Protein AF-A0A1P8NH63-F1 (afdb_monomer)

pLDDT: mean 74.32, std 26.69, range [26.16, 98.44]

Foldseek 3Di:
DDDPPDDLPPPDVLVQLLVQQLVCLQVALQPRDLCNSCVVSVHDSVVCCVVAVHRVSSLQVNLLVLLVVLLVQLQVQQPLVPDPAQLSSLLSSLLSLLLSNLVCCQNRVSSVCSNPPNHPPPPDPPVPPPDDDPPDDDDDDDDDDDDDDDDDDDDDDDDDDDDDDDDDDDDDDDDDDDDDDDDDPPPQVLVPPVQCSRNSLVSSLVSLVSSCVSVNAPPVLSRPLSVLSCCLSVVLSCCCSPNPVPPPDPVVSSVSSSVSSVVSSVVSD

Solvent-accessible surface area (backbone atoms only — not comparable to full-atom values): 16409 Å² total; per-residue (Å²): 140,78,85,81,76,74,82,80,68,90,83,50,67,61,64,50,44,46,54,48,42,50,58,40,17,50,74,42,29,71,72,60,42,63,60,55,29,23,56,74,72,71,49,58,60,75,64,50,49,80,75,25,87,45,63,64,52,48,49,52,53,48,19,51,55,45,30,52,54,40,38,54,42,14,57,68,47,44,66,21,89,77,51,92,48,62,33,63,18,26,51,32,35,38,48,10,35,47,48,18,47,38,52,42,30,68,76,34,46,26,42,43,42,34,49,74,69,43,59,69,57,93,78,75,77,70,76,80,79,71,69,83,79,88,72,81,87,79,87,82,90,79,91,84,87,82,84,86,88,90,86,87,88,86,87,88,80,86,86,84,88,84,88,86,86,84,85,84,85,86,82,89,89,84,87,84,88,88,84,84,80,73,79,73,80,76,74,56,74,88,70,37,73,70,62,57,67,41,52,52,54,36,52,51,46,51,31,50,49,44,17,38,76,53,62,51,22,48,74,72,48,50,63,67,40,60,56,59,52,48,52,54,43,54,51,52,31,43,31,41,62,77,38,90,46,43,88,54,59,66,71,59,55,48,52,52,52,50,49,57,47,51,51,50,54,61,73,51,82

Sequence (269 aa):
MSERSRPYHHGDLRPALLAEGLEIARTDPRTLSLREVTRRVGVSPAAAYRHFRDRSALMSALAEEIQVRMVARMRTRDRSARSADRETAALGRLRGVGLGYIDFAIEEPGWFELAFFGPADGEGRSSTERASSADGARPGAGTASESGPDGAPGRAAVPASSLRSGAVPASSPARNEDPASSPASGTDPASSPALRRVPPFAELVAALDECAATGALSLERRRGAEFSCWSAVHGCAELMVHGPLRGAPRPVVREVAERVVDDIIAGIR

Structure (mmCIF, N/CA/C/O backbone):
data_AF-A0A1P8NH63-F1
#
_entry.id   AF-A0A1P8NH63-F1
#
loop_
_atom_site.group_PDB
_atom_site.id
_atom_site.type_symbol
_atom_site.label_atom_id
_atom_site.label_alt_id
_atom_site.label_comp_id
_atom_site.label_asym_id
_atom_site.label_entity_id
_atom_site.label_seq_id
_atom_site.pdbx_PDB_ins_code
_atom_site.Cartn_x
_atom_site.Cartn_y
_atom_site.Cartn_z
_atom_site.occupancy
_atom_site.B_iso_or_equiv
_atom_site.auth_seq_id
_atom_site.auth_comp_id
_atom_site.auth_asym_id
_atom_site.auth_atom_id
_atom_site.pdbx_PDB_model_num
ATOM 1 N N . MET A 1 1 ? -4.348 -0.383 -41.879 1.00 35.72 1 MET A N 1
ATOM 2 C CA . MET A 1 1 ? -3.585 -0.628 -40.638 1.00 35.72 1 MET A CA 1
ATOM 3 C C . MET A 1 1 ? -2.523 0.454 -40.538 1.00 35.72 1 MET A C 1
ATOM 5 O O . MET A 1 1 ? -1.575 0.408 -41.302 1.00 35.72 1 MET A O 1
ATOM 9 N N . SER A 1 2 ? -2.723 1.458 -39.681 1.00 33.81 2 SER A N 1
ATOM 10 C CA . SER A 1 2 ? -1.683 2.437 -39.339 1.00 33.81 2 SER A CA 1
ATOM 11 C C . SER A 1 2 ? -1.426 2.331 -37.847 1.00 33.81 2 SER A C 1
ATOM 13 O O . SER A 1 2 ? -2.319 2.594 -37.038 1.00 33.81 2 SER A O 1
ATOM 15 N N . GLU A 1 3 ? -0.218 1.898 -37.505 1.00 41.00 3 GLU A N 1
ATOM 16 C CA . GLU A 1 3 ? 0.310 1.901 -36.149 1.00 41.00 3 GLU A CA 1
ATOM 17 C C . GLU A 1 3 ? 0.373 3.345 -35.647 1.00 41.00 3 GLU A C 1
ATOM 19 O O . GLU A 1 3 ? 1.099 4.189 -36.173 1.00 41.00 3 GLU A O 1
ATOM 24 N N . ARG A 1 4 ? -0.429 3.648 -34.625 1.00 38.72 4 ARG A N 1
ATOM 25 C CA . ARG A 1 4 ? -0.338 4.907 -33.888 1.00 38.72 4 ARG A CA 1
ATOM 26 C C . ARG A 1 4 ? 0.830 4.803 -32.914 1.00 38.72 4 ARG A C 1
ATOM 28 O O . ARG A 1 4 ? 0.634 4.469 -31.748 1.00 38.72 4 ARG A O 1
ATOM 35 N N . SER A 1 5 ? 2.035 5.074 -33.409 1.00 42.28 5 SER A N 1
ATOM 36 C CA . SER A 1 5 ? 3.204 5.316 -32.563 1.00 42.28 5 SER A CA 1
ATOM 37 C C . SER A 1 5 ? 2.907 6.530 -31.673 1.00 42.28 5 SER A C 1
ATOM 39 O O . SER A 1 5 ? 2.687 7.636 -32.173 1.00 42.28 5 SER A O 1
ATOM 41 N N . ARG A 1 6 ? 2.770 6.311 -30.357 1.00 49.22 6 ARG A N 1
ATOM 42 C CA . ARG A 1 6 ? 2.525 7.392 -29.385 1.00 49.22 6 ARG A CA 1
ATOM 43 C C . ARG A 1 6 ? 3.781 8.268 -29.294 1.00 49.22 6 ARG A C 1
ATOM 45 O O . ARG A 1 6 ? 4.886 7.738 -29.397 1.00 49.22 6 ARG A O 1
ATOM 52 N N . PRO A 1 7 ? 3.639 9.593 -29.121 1.00 51.34 7 PRO A N 1
ATOM 53 C CA . PRO A 1 7 ? 4.736 10.520 -29.343 1.00 51.34 7 PRO A CA 1
ATOM 54 C C . PRO A 1 7 ? 5.820 10.326 -28.288 1.00 51.34 7 PRO A C 1
ATOM 56 O O . PRO A 1 7 ? 5.576 10.453 -27.090 1.00 51.34 7 PRO A O 1
ATOM 59 N N . TYR A 1 8 ? 7.026 10.059 -28.771 1.00 52.25 8 TYR A N 1
ATOM 60 C CA . TYR A 1 8 ? 8.264 10.084 -28.014 1.00 52.25 8 TYR A CA 1
ATOM 61 C C . TYR A 1 8 ? 8.440 11.484 -27.396 1.00 52.25 8 TYR A C 1
ATOM 63 O O . TYR A 1 8 ? 8.710 12.457 -28.104 1.00 52.25 8 TYR A O 1
ATOM 71 N N . HIS A 1 9 ? 8.247 11.632 -26.083 1.00 54.19 9 HIS A N 1
ATOM 72 C CA . HIS A 1 9 ? 8.593 12.870 -25.382 1.00 54.19 9 HIS A CA 1
ATOM 73 C C . HIS A 1 9 ? 10.111 12.927 -25.214 1.00 54.19 9 HIS A C 1
ATOM 75 O O . HIS A 1 9 ? 10.670 12.528 -24.198 1.00 54.19 9 HIS A O 1
ATOM 81 N N . HIS A 1 10 ? 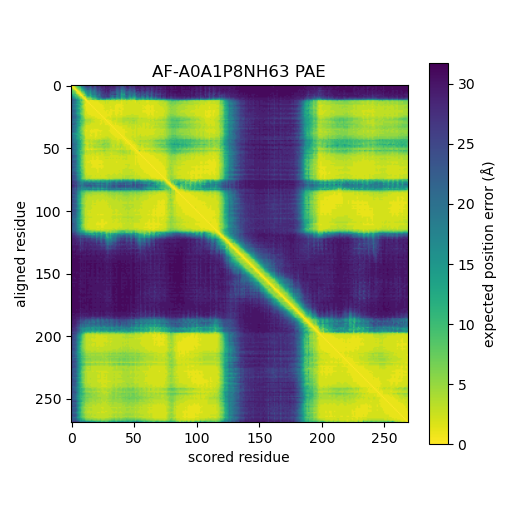10.778 13.444 -26.246 1.00 52.31 10 HIS A N 1
ATOM 82 C CA . HIS A 1 10 ? 12.234 13.575 -26.358 1.00 52.31 10 HIS A CA 1
ATOM 83 C C . HIS A 1 10 ? 12.897 14.474 -25.287 1.00 52.31 10 HIS A C 1
ATOM 85 O O . HIS A 1 10 ? 14.096 14.726 -25.377 1.00 52.31 10 HIS A O 1
ATOM 91 N N . GLY A 1 11 ? 12.146 14.969 -24.296 1.00 60.38 11 GLY A N 1
ATOM 92 C CA . GLY A 1 11 ? 12.602 15.962 -23.322 1.00 60.38 11 GLY A CA 1
ATOM 93 C C . GLY A 1 11 ? 12.947 15.430 -21.931 1.00 60.38 11 GLY A C 1
ATOM 94 O O . GLY A 1 11 ? 13.737 16.075 -21.250 1.00 60.38 11 GLY A O 1
ATOM 95 N N . ASP A 1 12 ? 12.416 14.277 -21.501 1.00 83.00 12 ASP A N 1
ATOM 96 C CA . ASP A 1 12 ? 12.705 13.769 -20.154 1.00 83.00 12 ASP A CA 1
ATOM 97 C C . ASP A 1 12 ? 12.864 12.242 -20.130 1.00 83.00 12 ASP A C 1
ATOM 99 O O . ASP A 1 12 ? 11.914 11.465 -20.004 1.00 83.00 12 ASP A O 1
ATOM 103 N N . LEU A 1 13 ? 14.114 11.801 -20.296 1.00 89.38 13 LEU A N 1
ATOM 104 C CA . LEU A 1 13 ? 14.473 10.385 -20.339 1.00 89.38 13 LEU A CA 1
ATOM 105 C C . LEU A 1 13 ? 14.226 9.692 -18.990 1.00 89.38 13 LEU A C 1
ATOM 107 O O . LEU A 1 13 ? 13.877 8.514 -18.965 1.00 89.38 13 LEU A O 1
ATOM 111 N N . ARG A 1 14 ? 14.366 10.394 -17.858 1.00 92.25 14 ARG A N 1
ATOM 112 C CA . ARG A 1 14 ? 14.196 9.779 -16.533 1.00 92.25 14 ARG A CA 1
ATOM 113 C C . ARG A 1 14 ? 12.751 9.298 -16.294 1.00 92.25 14 ARG A C 1
ATOM 115 O O . ARG A 1 14 ? 12.603 8.125 -15.954 1.00 92.25 14 ARG A O 1
ATOM 122 N N . PRO A 1 15 ? 11.694 10.108 -16.502 1.00 92.69 15 PRO A N 1
ATOM 123 C CA . PRO A 1 15 ? 10.308 9.644 -16.462 1.00 92.69 15 PRO A CA 1
ATOM 124 C C . PRO A 1 15 ? 10.006 8.517 -17.445 1.00 92.69 15 PRO A C 1
ATOM 126 O O . PRO A 1 15 ? 9.289 7.594 -17.076 1.00 92.69 15 PRO A O 1
ATOM 129 N N . ALA A 1 16 ? 10.566 8.545 -18.659 1.00 93.31 16 ALA A N 1
ATOM 130 C CA . ALA A 1 16 ? 10.364 7.467 -19.630 1.00 93.31 16 ALA A CA 1
ATOM 131 C C . ALA A 1 16 ? 10.945 6.130 -19.133 1.00 93.31 16 ALA A C 1
ATOM 133 O O . ALA A 1 16 ? 10.280 5.099 -19.199 1.00 93.31 16 ALA A O 1
ATOM 134 N N . LEU A 1 17 ? 12.158 6.157 -18.566 1.00 93.69 17 LEU A N 1
ATOM 135 C CA . LEU A 1 17 ? 12.779 4.982 -17.947 1.00 93.69 17 LEU A CA 1
ATOM 136 C C . LEU A 1 17 ? 11.964 4.472 -16.747 1.00 93.69 17 LEU A C 1
ATOM 138 O O . LEU A 1 17 ? 11.805 3.263 -16.592 1.00 93.69 17 LEU A O 1
ATOM 142 N N . LEU A 1 18 ? 11.436 5.370 -15.908 1.00 95.31 18 LEU A N 1
ATOM 143 C CA . LEU A 1 18 ? 10.581 4.977 -14.785 1.00 95.31 18 LEU A CA 1
ATOM 144 C C . LEU A 1 18 ? 9.265 4.363 -15.268 1.00 95.31 18 LEU A C 1
ATOM 146 O O . LEU A 1 18 ? 8.888 3.310 -14.771 1.00 95.31 18 LEU A O 1
ATOM 150 N N . ALA A 1 19 ? 8.596 4.970 -16.250 1.00 95.06 19 ALA A N 1
ATOM 151 C CA . ALA A 1 19 ? 7.341 4.464 -16.801 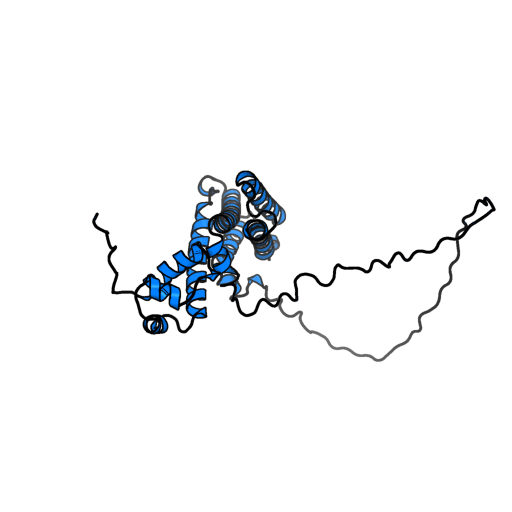1.00 95.06 19 ALA A CA 1
ATOM 152 C C . ALA A 1 19 ? 7.495 3.034 -17.341 1.00 95.06 19 ALA A C 1
ATOM 154 O O . ALA A 1 19 ? 6.753 2.144 -16.932 1.00 95.06 19 ALA A O 1
ATOM 155 N N . GLU A 1 20 ? 8.509 2.781 -18.171 1.00 95.69 20 GLU A N 1
ATOM 156 C CA . GLU A 1 20 ? 8.772 1.429 -18.680 1.00 95.69 20 GLU A CA 1
ATOM 157 C C . GLU A 1 20 ? 9.183 0.458 -17.567 1.00 95.69 20 GLU A C 1
ATOM 159 O O . GLU A 1 20 ? 8.741 -0.693 -17.543 1.00 95.69 20 GLU A O 1
ATOM 164 N N . GLY A 1 21 ? 9.997 0.915 -16.611 1.00 95.31 21 GLY A N 1
ATOM 165 C CA . GLY A 1 21 ? 10.382 0.114 -15.451 1.00 95.31 21 GLY A CA 1
ATOM 166 C C . GLY A 1 21 ? 9.184 -0.328 -14.609 1.00 95.31 21 GLY A C 1
ATOM 167 O O . GLY A 1 21 ? 9.137 -1.477 -14.173 1.00 95.31 21 GLY A O 1
ATOM 168 N N . LEU A 1 22 ? 8.191 0.545 -14.433 1.00 96.50 22 LEU A N 1
ATOM 169 C CA . LEU A 1 22 ? 6.953 0.236 -13.719 1.00 96.50 22 LEU A CA 1
ATOM 170 C C . LEU A 1 22 ? 6.119 -0.813 -14.456 1.00 96.50 22 LEU A C 1
ATOM 172 O O . LEU A 1 22 ? 5.628 -1.739 -13.815 1.00 96.50 22 LEU A O 1
ATOM 176 N N . GLU A 1 23 ? 5.986 -0.714 -15.779 1.00 96.06 23 GLU A N 1
ATOM 177 C CA . GLU A 1 23 ? 5.243 -1.700 -16.577 1.00 96.06 23 GLU A CA 1
ATOM 178 C C . GLU A 1 23 ? 5.903 -3.087 -16.535 1.00 96.06 23 GLU A C 1
ATOM 180 O O . GLU A 1 23 ? 5.227 -4.109 -16.379 1.00 96.06 23 GLU A O 1
ATOM 185 N N . ILE A 1 24 ? 7.239 -3.137 -16.601 1.00 94.44 24 ILE A N 1
ATOM 186 C CA . ILE A 1 24 ? 7.996 -4.385 -16.428 1.00 94.44 24 ILE A CA 1
ATOM 187 C C . ILE A 1 24 ? 7.767 -4.955 -15.023 1.00 94.44 24 ILE A C 1
ATOM 189 O O . ILE A 1 24 ? 7.393 -6.121 -14.889 1.00 94.44 24 ILE A O 1
ATOM 193 N N . ALA A 1 25 ? 7.939 -4.128 -13.985 1.00 94.25 25 ALA A N 1
ATOM 194 C CA . ALA A 1 25 ? 7.786 -4.537 -12.590 1.00 94.25 25 ALA A CA 1
ATOM 195 C C . ALA A 1 25 ? 6.380 -5.049 -12.266 1.00 94.25 25 ALA A C 1
ATOM 197 O O . ALA A 1 25 ? 6.226 -5.941 -11.437 1.00 94.25 25 ALA A O 1
ATOM 198 N N . ARG A 1 26 ? 5.353 -4.502 -12.923 1.00 94.31 26 ARG A N 1
ATOM 199 C CA . ARG A 1 26 ? 3.961 -4.923 -12.732 1.00 94.31 26 ARG A CA 1
ATOM 200 C C . ARG A 1 26 ? 3.725 -6.360 -13.183 1.00 94.31 26 ARG A C 1
ATOM 202 O O . ARG A 1 26 ? 2.933 -7.072 -12.576 1.00 94.31 26 ARG A O 1
ATOM 209 N N . THR A 1 27 ? 4.408 -6.763 -14.255 1.00 91.31 27 THR A N 1
ATOM 210 C CA . THR A 1 27 ? 4.273 -8.096 -14.852 1.00 91.31 27 THR A CA 1
ATOM 211 C C . THR A 1 27 ? 5.167 -9.107 -14.143 1.00 91.31 27 THR A C 1
ATOM 213 O O . THR A 1 27 ? 4.691 -10.145 -13.691 1.00 91.31 27 THR A O 1
ATOM 216 N N . ASP A 1 28 ? 6.467 -8.813 -14.065 1.00 88.75 28 ASP A N 1
ATOM 217 C CA . ASP A 1 28 ? 7.445 -9.654 -13.384 1.00 88.75 28 ASP A CA 1
ATOM 218 C C . ASP A 1 28 ? 8.682 -8.825 -12.984 1.00 88.75 28 ASP A C 1
ATOM 220 O O . ASP A 1 28 ? 9.552 -8.563 -13.830 1.00 88.75 28 ASP A O 1
ATOM 224 N N . PRO A 1 29 ? 8.820 -8.441 -11.701 1.00 88.81 29 PRO A N 1
ATOM 225 C CA . PRO A 1 29 ? 9.941 -7.630 -11.229 1.00 88.81 29 PRO A CA 1
ATOM 226 C C . PRO A 1 29 ? 11.297 -8.332 -11.379 1.00 88.81 29 PRO A C 1
ATOM 228 O O . PRO A 1 29 ? 12.328 -7.663 -11.440 1.00 88.81 29 PRO A O 1
ATOM 231 N N . ARG A 1 30 ? 11.332 -9.663 -11.529 1.00 87.50 30 ARG A N 1
ATOM 232 C CA . ARG A 1 30 ? 12.576 -10.430 -11.733 1.00 87.50 30 ARG A CA 1
ATOM 233 C C . ARG A 1 30 ? 13.186 -10.188 -13.113 1.00 87.50 30 ARG A C 1
ATOM 235 O O . ARG A 1 30 ? 14.391 -10.333 -13.292 1.00 87.50 30 ARG A O 1
ATOM 242 N N . THR A 1 31 ? 12.368 -9.792 -14.089 1.00 89.06 31 THR A N 1
ATOM 243 C CA . THR A 1 31 ? 12.832 -9.451 -15.446 1.00 89.06 31 THR A CA 1
ATOM 244 C C . THR A 1 31 ? 13.389 -8.028 -15.542 1.00 89.06 31 THR A C 1
ATOM 246 O O . THR A 1 31 ? 13.981 -7.643 -16.555 1.00 89.06 31 THR A O 1
ATOM 249 N N . LEU A 1 32 ? 13.236 -7.236 -14.478 1.00 90.69 32 LEU A N 1
ATOM 250 C CA . LEU A 1 32 ? 13.612 -5.836 -14.460 1.00 90.69 32 LEU A CA 1
ATOM 251 C C . LEU A 1 32 ? 15.138 -5.663 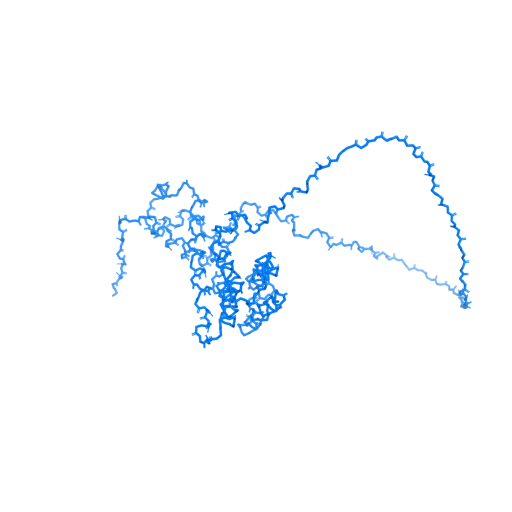-14.436 1.00 90.69 32 LEU A C 1
ATOM 253 O O . LEU A 1 32 ? 15.847 -5.999 -13.479 1.00 90.69 32 LEU A O 1
ATOM 257 N N . SER A 1 33 ? 15.651 -5.065 -15.507 1.00 88.88 33 SER A N 1
ATOM 258 C CA . SER A 1 33 ? 17.056 -4.694 -15.645 1.00 88.88 33 SER A CA 1
ATOM 259 C C . SER A 1 33 ? 17.192 -3.358 -16.363 1.00 88.88 33 SER A C 1
ATOM 261 O O . SER A 1 33 ? 16.338 -2.977 -17.161 1.00 88.88 33 SER A O 1
ATOM 263 N N . LEU A 1 34 ? 18.309 -2.662 -16.129 1.00 88.81 34 LEU A N 1
ATOM 264 C CA . LEU A 1 34 ? 18.601 -1.406 -16.821 1.00 88.81 34 LEU A CA 1
ATOM 265 C C . LEU A 1 34 ? 18.575 -1.595 -18.346 1.00 88.81 34 LEU A C 1
ATOM 267 O O . LEU A 1 34 ? 18.010 -0.777 -19.062 1.00 88.81 34 LEU A O 1
ATOM 271 N N . ARG A 1 35 ? 19.127 -2.717 -18.829 1.00 89.31 35 ARG A N 1
ATOM 272 C CA . ARG A 1 35 ? 19.145 -3.071 -20.254 1.00 89.31 35 ARG A CA 1
ATOM 273 C C . ARG A 1 35 ? 17.736 -3.250 -20.812 1.00 89.31 35 ARG A C 1
ATOM 275 O O . ARG A 1 35 ? 17.445 -2.684 -21.861 1.00 89.31 35 ARG A O 1
ATOM 282 N N . GLU A 1 36 ? 16.878 -3.993 -20.112 1.00 91.75 36 GLU A N 1
ATOM 283 C CA . GLU A 1 36 ? 15.476 -4.200 -20.499 1.00 91.75 36 GLU A CA 1
ATOM 284 C C . GLU A 1 36 ? 14.736 -2.866 -20.626 1.00 91.75 36 GLU A C 1
ATOM 286 O O . GLU A 1 36 ? 14.151 -2.583 -21.670 1.00 91.75 36 GLU A O 1
ATOM 291 N N . VAL A 1 37 ? 14.844 -2.013 -19.604 1.00 93.44 37 VAL A N 1
ATOM 292 C CA . VAL A 1 37 ? 14.198 -0.696 -19.575 1.00 93.44 37 VAL A CA 1
ATOM 293 C C . VAL A 1 37 ? 14.695 0.177 -20.730 1.00 93.44 37 VAL A C 1
ATOM 295 O O . VAL A 1 37 ? 13.891 0.698 -21.499 1.00 93.44 37 VAL A O 1
ATOM 298 N N . THR A 1 38 ? 16.015 0.288 -20.929 1.00 92.44 38 THR A N 1
ATOM 299 C CA . THR A 1 38 ? 16.562 1.081 -22.044 1.00 92.44 38 THR A CA 1
ATOM 300 C C . THR A 1 38 ? 16.160 0.548 -23.415 1.00 92.44 38 THR A C 1
ATOM 302 O O . THR A 1 38 ? 15.909 1.341 -24.321 1.00 92.44 38 THR A O 1
ATOM 305 N N . ARG A 1 39 ? 16.035 -0.780 -23.566 1.00 93.38 39 ARG A N 1
ATOM 306 C CA . ARG A 1 39 ? 15.598 -1.412 -24.814 1.00 93.38 39 ARG A CA 1
ATOM 307 C C . ARG A 1 39 ? 14.149 -1.057 -25.140 1.00 93.38 39 ARG A C 1
ATOM 309 O O . ARG A 1 39 ? 13.870 -0.766 -26.297 1.00 93.38 39 ARG A O 1
ATOM 316 N N . ARG A 1 40 ? 13.252 -1.052 -24.146 1.00 93.56 40 ARG A N 1
ATOM 317 C CA . ARG A 1 40 ? 11.844 -0.656 -24.336 1.00 93.56 40 ARG A CA 1
ATOM 318 C C . ARG A 1 40 ? 11.684 0.830 -24.641 1.00 93.56 4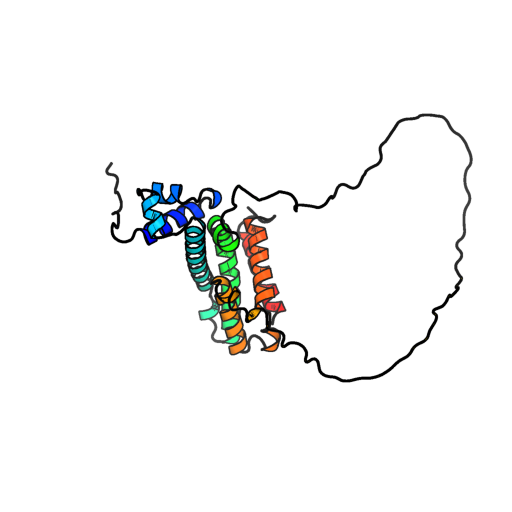0 ARG A C 1
ATOM 320 O O . ARG A 1 40 ? 10.897 1.183 -25.508 1.00 93.56 40 ARG A O 1
ATOM 327 N N . VAL A 1 41 ? 12.483 1.679 -23.992 1.00 93.50 41 VAL A N 1
ATOM 328 C CA . VAL A 1 41 ? 12.510 3.122 -24.284 1.00 93.50 41 VAL A CA 1
ATOM 329 C C . VAL A 1 41 ? 13.154 3.422 -25.649 1.00 93.50 41 VAL A C 1
ATOM 331 O O . VAL A 1 41 ? 12.852 4.447 -26.248 1.00 93.50 41 VAL A O 1
ATOM 334 N N . GLY A 1 42 ? 14.019 2.545 -26.171 1.00 92.44 42 GLY A N 1
ATOM 335 C CA . GLY A 1 42 ? 14.704 2.737 -27.456 1.00 92.44 42 GLY A CA 1
ATOM 336 C C . GLY A 1 42 ? 15.996 3.556 -27.361 1.00 92.44 42 GLY A C 1
ATOM 337 O O . GLY A 1 42 ? 16.408 4.182 -28.336 1.00 92.44 42 GLY A O 1
ATOM 338 N N . VAL A 1 43 ? 16.650 3.560 -26.195 1.00 91.44 43 VAL A N 1
ATOM 339 C CA . VAL A 1 43 ? 17.917 4.273 -25.959 1.00 91.44 43 VAL A CA 1
ATOM 340 C C . VAL A 1 43 ? 19.059 3.314 -25.639 1.00 91.44 43 VAL A C 1
ATOM 342 O O . VAL A 1 43 ? 18.852 2.157 -25.274 1.00 91.44 43 VAL A O 1
ATOM 345 N N . SER A 1 44 ? 20.300 3.795 -25.742 1.00 88.62 44 SER A N 1
ATOM 346 C CA . SER A 1 44 ? 21.458 3.012 -25.311 1.00 88.62 44 SER A CA 1
ATOM 347 C C . SER A 1 44 ? 21.512 2.895 -23.777 1.00 88.62 44 SER A C 1
ATOM 349 O O . SER A 1 44 ? 21.141 3.841 -23.075 1.00 88.62 44 SER A O 1
ATOM 351 N N . PRO A 1 45 ? 22.056 1.795 -23.219 1.00 85.62 45 PRO A N 1
ATOM 352 C CA . PRO A 1 45 ? 22.291 1.677 -21.777 1.00 85.62 45 PRO A CA 1
ATOM 353 C C . PRO A 1 45 ? 23.115 2.837 -21.196 1.00 85.62 45 PRO A C 1
ATOM 355 O O . PRO A 1 45 ? 22.862 3.284 -20.080 1.00 85.62 45 PRO A O 1
ATOM 358 N N . ALA A 1 46 ? 24.056 3.380 -21.979 1.00 86.56 46 ALA A N 1
ATOM 359 C CA . ALA A 1 46 ? 24.874 4.534 -21.604 1.00 86.56 46 ALA A CA 1
ATOM 360 C C . ALA A 1 46 ? 24.043 5.797 -21.308 1.00 86.56 46 ALA A C 1
ATOM 362 O O . ALA A 1 46 ? 24.429 6.599 -20.458 1.00 86.56 46 ALA A O 1
ATOM 363 N N . ALA A 1 47 ? 22.895 5.973 -21.970 1.00 86.50 47 ALA A N 1
ATOM 364 C CA . ALA A 1 47 ? 22.014 7.116 -21.741 1.00 86.50 47 ALA A CA 1
ATOM 365 C C . ALA A 1 47 ? 21.357 7.072 -20.351 1.00 86.50 47 ALA A C 1
ATOM 367 O O . ALA A 1 47 ? 21.203 8.112 -19.712 1.00 86.50 47 ALA A O 1
ATOM 368 N N . ALA A 1 48 ? 21.029 5.878 -19.845 1.00 84.88 48 ALA A N 1
ATOM 369 C CA . ALA A 1 48 ? 20.392 5.729 -18.538 1.00 84.88 48 ALA A CA 1
ATOM 370 C C . ALA A 1 48 ? 21.342 6.024 -17.367 1.00 84.88 48 ALA A C 1
ATOM 372 O O . ALA A 1 48 ? 20.893 6.554 -16.351 1.00 84.88 48 ALA A O 1
ATOM 373 N N . TYR A 1 49 ? 22.650 5.781 -17.526 1.00 84.69 49 TYR A N 1
ATOM 374 C CA . TYR A 1 49 ? 23.653 6.063 -16.489 1.00 84.69 49 TYR A CA 1
ATOM 375 C C . TYR A 1 49 ? 23.768 7.548 -16.111 1.00 84.69 49 TYR A C 1
ATOM 377 O O . TYR A 1 49 ? 24.241 7.879 -15.026 1.00 84.69 49 TYR A O 1
ATOM 385 N N . ARG A 1 50 ? 23.293 8.457 -16.973 1.00 86.31 50 ARG A N 1
ATOM 386 C CA . ARG A 1 50 ? 23.200 9.895 -16.663 1.00 86.31 50 ARG A CA 1
ATOM 387 C C . ARG A 1 50 ? 22.099 10.221 -15.650 1.00 86.31 50 ARG A C 1
ATOM 389 O O . ARG A 1 50 ? 22.148 11.274 -15.027 1.00 86.31 50 ARG A O 1
ATOM 396 N N . HIS A 1 51 ? 21.118 9.333 -15.495 1.00 88.44 51 HIS A N 1
ATOM 397 C CA . HIS A 1 51 ? 19.963 9.513 -14.612 1.00 88.44 51 HIS A CA 1
ATOM 398 C C . HIS A 1 51 ? 19.980 8.562 -13.414 1.00 88.44 51 HIS A C 1
ATOM 400 O O . HIS A 1 51 ? 19.500 8.920 -12.341 1.00 88.44 51 HIS A O 1
ATOM 406 N N . PHE A 1 52 ? 20.549 7.368 -13.585 1.00 89.25 52 PHE A N 1
ATOM 407 C CA . PHE A 1 52 ? 20.664 6.355 -12.545 1.00 89.25 52 PHE A CA 1
ATOM 408 C C . PHE A 1 52 ? 22.102 5.858 -12.488 1.00 89.25 52 PHE A C 1
ATOM 410 O O . PHE A 1 52 ? 22.595 5.276 -13.449 1.00 89.25 52 PHE A O 1
ATOM 417 N N . ARG A 1 53 ? 22.771 6.077 -11.352 1.00 87.25 53 ARG A N 1
ATOM 418 C CA . ARG A 1 53 ? 24.172 5.674 -11.153 1.00 87.25 53 ARG A CA 1
ATOM 419 C C . ARG A 1 53 ? 24.385 4.181 -11.412 1.00 87.25 53 ARG A C 1
ATOM 421 O O . ARG A 1 53 ? 25.407 3.788 -11.965 1.00 87.25 53 ARG A O 1
ATOM 428 N N . ASP A 1 54 ? 23.421 3.369 -11.004 1.00 84.75 54 ASP A N 1
ATOM 429 C CA . ASP A 1 54 ? 23.446 1.920 -11.116 1.00 84.75 54 ASP A CA 1
ATOM 430 C C . ASP A 1 54 ? 22.014 1.354 -11.130 1.00 84.75 54 ASP A C 1
ATOM 432 O O . ASP A 1 54 ? 21.018 2.085 -11.093 1.00 84.75 54 ASP A O 1
ATOM 436 N N . ARG A 1 55 ? 21.911 0.021 -11.198 1.00 84.88 55 ARG A N 1
ATOM 437 C CA . ARG A 1 55 ? 20.632 -0.695 -11.133 1.00 84.88 55 ARG A CA 1
ATOM 438 C C . ARG A 1 55 ? 19.896 -0.417 -9.819 1.00 84.88 55 ARG A C 1
ATOM 440 O O . ARG A 1 55 ? 18.686 -0.239 -9.860 1.00 84.88 55 ARG A O 1
ATOM 447 N N . SER A 1 56 ? 20.596 -0.350 -8.687 1.00 86.31 56 SER A N 1
ATOM 448 C CA . SER A 1 56 ? 19.989 -0.118 -7.369 1.00 86.31 56 SER A CA 1
ATOM 449 C C . SER A 1 56 ? 19.324 1.260 -7.275 1.00 86.31 56 SER A C 1
ATOM 451 O O . SER A 1 56 ? 18.217 1.380 -6.748 1.00 86.31 56 SER A O 1
ATOM 453 N N . ALA A 1 57 ? 19.930 2.285 -7.881 1.00 89.69 57 ALA A N 1
ATOM 454 C CA . ALA A 1 57 ? 19.356 3.624 -7.977 1.00 89.69 57 ALA A CA 1
ATOM 455 C C . ALA A 1 57 ? 18.044 3.639 -8.782 1.00 89.69 57 ALA A C 1
ATOM 457 O O . ALA A 1 57 ? 17.099 4.327 -8.399 1.00 89.69 57 ALA A O 1
ATOM 458 N N . LEU A 1 58 ? 17.961 2.864 -9.872 1.00 90.69 58 LEU A N 1
ATOM 459 C CA . LEU A 1 58 ? 16.715 2.697 -10.627 1.00 90.69 58 LEU A CA 1
ATOM 460 C C . LEU A 1 58 ? 15.655 1.954 -9.801 1.00 90.69 58 LEU A C 1
ATOM 462 O O . LEU A 1 58 ? 14.514 2.400 -9.744 1.00 90.69 58 LEU A O 1
ATOM 466 N N . MET A 1 59 ? 16.028 0.854 -9.141 1.00 90.31 59 MET A N 1
ATOM 467 C CA . MET A 1 59 ? 15.100 0.060 -8.323 1.00 90.31 59 MET A CA 1
ATOM 468 C C . MET A 1 59 ? 14.534 0.868 -7.162 1.00 90.31 59 MET A C 1
ATOM 470 O O . MET A 1 59 ? 13.328 0.867 -6.958 1.00 90.31 59 MET A O 1
ATOM 474 N N . SER A 1 60 ? 15.387 1.610 -6.453 1.00 90.31 60 SER A N 1
ATOM 475 C CA . SER A 1 60 ? 14.970 2.497 -5.364 1.00 90.31 60 SER A CA 1
ATOM 476 C C . SER A 1 60 ? 13.977 3.552 -5.851 1.00 90.31 60 SER A C 1
ATOM 478 O O . SER A 1 60 ? 12.948 3.763 -5.217 1.00 90.31 60 SER A O 1
ATOM 480 N N . ALA A 1 61 ? 14.237 4.168 -7.011 1.00 93.25 61 ALA A N 1
ATOM 481 C CA . ALA A 1 61 ? 13.333 5.161 -7.589 1.00 93.25 61 ALA A CA 1
ATOM 482 C C . ALA A 1 61 ? 11.984 4.555 -8.019 1.00 93.25 61 ALA A C 1
ATOM 484 O O . ALA A 1 61 ? 10.943 5.183 -7.846 1.00 93.25 61 ALA A O 1
ATOM 485 N N . LEU A 1 62 ? 11.987 3.332 -8.558 1.00 95.31 62 LEU A N 1
ATOM 486 C CA . LEU A 1 62 ? 10.759 2.605 -8.884 1.00 95.31 62 LEU A CA 1
ATOM 487 C C . LEU A 1 62 ? 9.985 2.219 -7.622 1.00 95.31 62 LEU A C 1
ATOM 489 O O . LEU A 1 62 ? 8.776 2.418 -7.575 1.00 95.31 62 LEU A O 1
ATOM 493 N N . ALA A 1 63 ? 10.666 1.708 -6.596 1.00 93.94 63 ALA A N 1
ATOM 494 C CA . ALA A 1 63 ? 10.059 1.344 -5.323 1.00 93.94 63 ALA A CA 1
ATOM 495 C C . ALA A 1 63 ? 9.418 2.558 -4.639 1.00 93.94 63 ALA A C 1
ATOM 497 O O . ALA A 1 63 ? 8.308 2.447 -4.125 1.00 93.94 63 ALA A O 1
ATOM 498 N N . GLU A 1 64 ? 10.077 3.718 -4.642 1.00 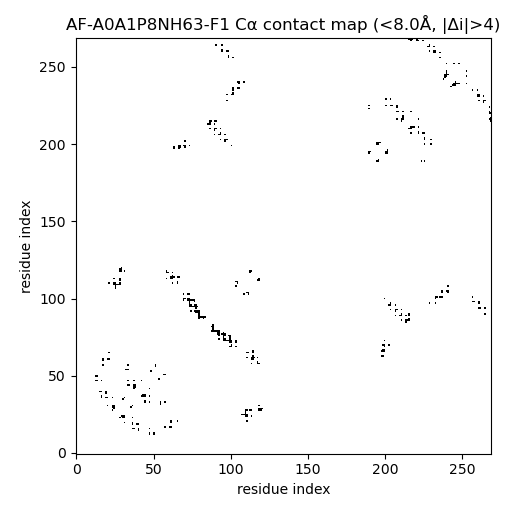93.31 64 GLU A N 1
ATOM 499 C CA . GLU A 1 64 ? 9.523 4.972 -4.115 1.00 93.31 64 GLU A CA 1
ATOM 500 C C . GLU A 1 64 ? 8.253 5.383 -4.873 1.00 93.31 64 GLU A C 1
ATOM 502 O O . GLU A 1 64 ? 7.206 5.619 -4.273 1.00 93.31 64 GLU A O 1
ATOM 507 N N . GLU A 1 65 ? 8.311 5.382 -6.202 1.00 95.44 65 GLU A N 1
ATOM 508 C CA . GLU A 1 65 ? 7.183 5.730 -7.065 1.00 95.44 65 GLU A CA 1
ATOM 509 C C . GLU A 1 65 ? 5.996 4.754 -6.892 1.00 95.44 65 GLU A C 1
ATOM 511 O O . GLU A 1 65 ? 4.830 5.155 -6.865 1.00 95.44 65 GLU A O 1
ATOM 516 N N . ILE A 1 66 ? 6.274 3.461 -6.708 1.00 97.12 66 ILE A N 1
ATOM 517 C CA . ILE A 1 66 ? 5.268 2.443 -6.386 1.00 97.12 66 ILE A CA 1
ATOM 518 C C . ILE A 1 66 ? 4.630 2.715 -5.020 1.00 97.12 66 ILE A C 1
ATOM 520 O O . ILE A 1 66 ? 3.406 2.694 -4.894 1.00 97.12 66 ILE A O 1
ATOM 524 N N . GLN A 1 67 ? 5.441 3.006 -4.006 1.00 95.50 67 GLN A N 1
ATOM 525 C CA . GLN A 1 67 ? 4.976 3.318 -2.657 1.00 95.50 67 GLN A CA 1
ATOM 526 C C . GLN A 1 67 ? 4.085 4.569 -2.625 1.00 95.50 67 GLN A C 1
ATOM 528 O O . GLN A 1 67 ? 3.075 4.585 -1.921 1.00 95.50 67 GLN A O 1
ATOM 533 N N . VAL A 1 68 ? 4.387 5.588 -3.435 1.00 95.06 68 VAL A N 1
ATOM 534 C CA . VAL A 1 68 ? 3.514 6.762 -3.618 1.00 95.06 68 VAL A CA 1
ATOM 535 C C . VAL A 1 68 ? 2.150 6.357 -4.189 1.00 95.06 68 VAL A C 1
ATOM 537 O O . VAL A 1 68 ? 1.109 6.782 -3.678 1.00 95.06 68 VAL A O 1
ATOM 540 N N . ARG A 1 69 ? 2.119 5.491 -5.211 1.00 95.75 69 ARG A N 1
ATOM 541 C CA . ARG A 1 69 ? 0.853 4.965 -5.758 1.00 95.75 69 ARG A CA 1
ATOM 542 C C . ARG A 1 69 ? 0.087 4.121 -4.744 1.00 95.75 69 ARG A C 1
ATOM 544 O O . ARG A 1 69 ? -1.141 4.196 -4.696 1.00 95.75 69 ARG A O 1
ATOM 551 N N . MET A 1 70 ? 0.795 3.352 -3.924 1.00 96.12 70 MET A N 1
ATOM 552 C CA . MET A 1 70 ? 0.203 2.564 -2.850 1.00 96.12 70 MET A CA 1
ATOM 553 C C . MET A 1 70 ? -0.492 3.461 -1.819 1.00 96.12 70 MET A C 1
ATOM 555 O O . MET A 1 70 ? -1.652 3.219 -1.498 1.00 96.12 70 MET A O 1
ATOM 559 N N . VAL A 1 71 ? 0.144 4.554 -1.385 1.00 95.56 71 VAL A N 1
ATOM 560 C CA . VAL A 1 71 ? -0.485 5.549 -0.494 1.00 95.56 71 VAL A CA 1
ATOM 561 C C . VAL A 1 71 ? -1.750 6.139 -1.119 1.00 95.56 71 VAL A C 1
ATOM 563 O O . VAL A 1 71 ? -2.775 6.262 -0.448 1.00 95.56 71 VAL A O 1
ATOM 566 N N . ALA A 1 72 ? -1.731 6.456 -2.417 1.00 94.38 72 ALA A N 1
ATOM 567 C CA . ALA A 1 72 ? -2.933 6.929 -3.099 1.00 94.38 72 ALA A CA 1
ATOM 568 C C . ALA A 1 72 ? -4.077 5.900 -3.016 1.00 94.38 72 ALA A C 1
ATOM 570 O O . ALA A 1 72 ? -5.215 6.277 -2.742 1.00 94.38 72 ALA A O 1
ATOM 571 N N . ARG A 1 73 ? -3.782 4.600 -3.175 1.00 93.25 73 ARG A N 1
ATOM 572 C CA . ARG A 1 73 ? -4.756 3.503 -3.010 1.00 93.25 73 ARG A CA 1
ATOM 573 C C . ARG A 1 73 ? -5.223 3.321 -1.564 1.00 93.25 73 ARG A C 1
ATOM 575 O O . ARG A 1 73 ? -6.402 3.055 -1.351 1.00 93.25 73 ARG A O 1
ATOM 582 N N . MET A 1 74 ? -4.349 3.519 -0.582 1.00 94.12 74 MET A N 1
ATOM 583 C CA . MET A 1 74 ? -4.710 3.511 0.843 1.00 94.12 74 MET A CA 1
ATOM 584 C C . MET A 1 74 ? -5.743 4.600 1.158 1.00 94.12 74 MET A C 1
ATOM 586 O O . MET A 1 74 ? -6.717 4.351 1.865 1.00 94.12 74 MET A O 1
ATOM 590 N N . ARG A 1 75 ? -5.600 5.778 0.540 1.00 90.75 75 ARG A N 1
ATOM 591 C CA . ARG A 1 75 ? -6.527 6.904 0.711 1.00 90.75 75 ARG A CA 1
ATOM 592 C C . ARG A 1 75 ? -7.877 6.720 0.009 1.00 90.75 75 ARG A C 1
ATOM 594 O O . ARG A 1 75 ? -8.868 7.264 0.482 1.00 90.75 75 ARG A O 1
ATOM 601 N N . THR A 1 76 ? -7.973 5.954 -1.085 1.00 85.88 76 THR A N 1
ATOM 602 C CA . THR A 1 76 ? -9.257 5.796 -1.811 1.00 85.88 76 THR A CA 1
ATOM 603 C C . THR A 1 76 ? -10.294 4.954 -1.068 1.00 85.88 76 THR A C 1
ATOM 605 O O . THR A 1 76 ? -11.493 5.110 -1.303 1.00 85.88 76 THR A O 1
ATOM 608 N N . ARG A 1 77 ? -9.861 4.058 -0.171 1.00 72.44 77 ARG A N 1
ATOM 609 C CA . ARG A 1 77 ? -10.749 3.229 0.665 1.00 72.44 77 ARG A CA 1
ATOM 610 C C . ARG A 1 77 ? -11.331 3.982 1.860 1.00 72.44 77 ARG A C 1
ATOM 612 O O . ARG A 1 77 ? -12.154 3.406 2.579 1.00 72.44 77 ARG A O 1
ATOM 619 N N . ASP A 1 78 ? -10.962 5.247 2.044 1.00 68.44 78 ASP A N 1
ATOM 620 C CA . ASP A 1 78 ? -11.507 6.095 3.088 1.00 68.44 78 ASP A CA 1
ATOM 621 C C . ASP A 1 78 ? -13.004 6.377 2.857 1.00 68.44 78 ASP A C 1
ATOM 623 O O . ASP A 1 78 ? -13.414 7.238 2.079 1.00 68.44 78 ASP A O 1
ATOM 627 N N . ARG A 1 79 ? -13.853 5.601 3.537 1.00 63.62 79 ARG A N 1
ATOM 628 C CA . ARG A 1 79 ? -15.313 5.778 3.553 1.00 63.62 79 ARG A CA 1
ATOM 629 C C . ARG A 1 79 ? -15.779 6.658 4.723 1.00 63.62 79 ARG A C 1
ATOM 631 O O . ARG A 1 79 ? -16.991 6.817 4.888 1.00 63.62 79 ARG A O 1
ATOM 638 N N . SER A 1 80 ? -14.851 7.215 5.512 1.00 62.22 80 SER A N 1
ATOM 639 C CA . SER A 1 80 ? -15.129 7.966 6.747 1.00 62.22 80 SER A CA 1
ATOM 640 C C . SER A 1 80 ? -15.833 9.301 6.526 1.00 62.22 80 SER A C 1
ATOM 642 O O . SER A 1 80 ? -16.543 9.759 7.417 1.00 62.22 80 SER A O 1
ATOM 644 N N . ALA A 1 81 ? -15.731 9.871 5.319 1.00 58.72 81 ALA A N 1
ATOM 645 C CA . ALA A 1 81 ? -16.337 11.151 4.941 1.00 58.72 81 ALA A CA 1
ATOM 646 C C . ALA A 1 81 ? -17.871 11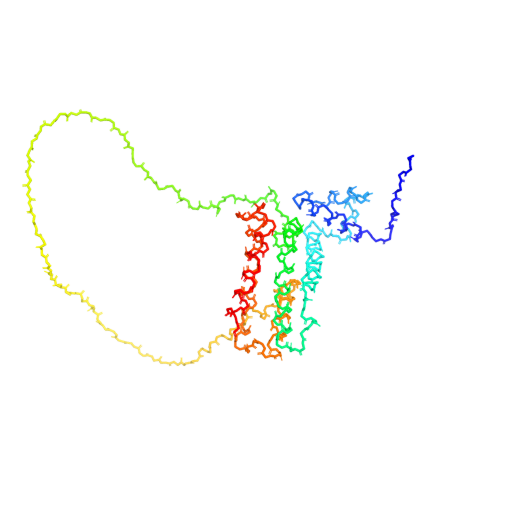.215 5.117 1.00 58.72 81 ALA A C 1
ATOM 648 O O . ALA A 1 81 ? -18.471 12.266 4.916 1.00 58.72 81 ALA A O 1
ATOM 649 N N . ARG A 1 82 ? -18.521 10.096 5.469 1.00 64.19 82 ARG A N 1
ATOM 650 C CA . ARG A 1 82 ? -19.963 10.014 5.739 1.00 64.19 82 ARG A CA 1
ATOM 651 C C . ARG A 1 82 ? -20.331 10.054 7.228 1.00 64.19 82 ARG A C 1
ATOM 653 O O . ARG A 1 82 ? -21.519 10.085 7.527 1.00 64.19 82 ARG A O 1
ATOM 660 N N . SER A 1 83 ? -19.365 10.007 8.149 1.00 76.19 83 SER A N 1
ATOM 661 C CA . SER A 1 83 ? -19.634 10.065 9.592 1.00 76.19 83 SER A CA 1
ATOM 662 C C . SER A 1 83 ? -19.677 11.511 10.083 1.00 76.19 83 SER A C 1
ATOM 664 O O . SER A 1 83 ? -18.762 12.283 9.809 1.00 76.19 83 SER A O 1
ATOM 666 N N . ALA A 1 84 ? -20.714 11.865 10.846 1.00 79.81 84 ALA A N 1
ATOM 667 C CA . ALA A 1 84 ? -20.766 13.137 11.571 1.00 79.81 84 ALA A CA 1
ATOM 668 C C . ALA A 1 84 ? -19.894 13.120 12.843 1.00 79.81 84 ALA A C 1
ATOM 670 O O . ALA A 1 84 ? -19.467 14.171 13.317 1.00 79.81 84 ALA A O 1
ATOM 671 N N . ASP A 1 85 ? -19.621 11.930 13.383 1.00 91.44 85 ASP A N 1
ATOM 672 C CA . ASP A 1 85 ? -18.760 11.735 14.545 1.00 91.44 85 ASP A CA 1
ATOM 673 C C . ASP A 1 85 ? -17.285 11.624 14.128 1.00 91.44 85 ASP A C 1
ATOM 675 O O . ASP A 1 85 ? -16.940 10.823 13.247 1.00 91.44 85 ASP A O 1
ATOM 679 N N . ARG A 1 86 ? -16.423 12.429 14.766 1.00 92.00 86 ARG A N 1
ATOM 680 C CA . ARG A 1 86 ? -14.996 12.540 14.420 1.00 92.00 86 ARG A CA 1
ATOM 681 C C . ARG A 1 86 ? -14.197 11.309 14.831 1.00 92.00 86 ARG A C 1
ATOM 683 O O . ARG A 1 86 ? -13.300 10.923 14.088 1.00 92.00 86 ARG A O 1
ATOM 690 N N . GLU A 1 87 ? -14.525 10.686 15.961 1.00 93.56 87 GLU A N 1
ATOM 691 C CA . GLU A 1 87 ? -13.837 9.470 16.413 1.00 93.56 87 GLU A CA 1
ATOM 692 C C . GLU A 1 87 ? -14.102 8.308 15.449 1.00 93.56 87 GLU A C 1
ATOM 694 O O . GLU A 1 87 ? -13.178 7.656 14.956 1.00 93.56 87 GLU A O 1
ATOM 699 N N . THR A 1 88 ? -15.373 8.107 15.096 1.00 92.38 88 THR A N 1
ATOM 700 C CA . THR A 1 88 ? -15.801 7.117 14.102 1.00 92.38 88 THR A CA 1
ATOM 701 C C . THR A 1 88 ? -15.175 7.390 12.737 1.00 92.38 88 THR A C 1
ATOM 703 O O . THR A 1 88 ? -14.779 6.452 12.040 1.00 92.38 88 THR A O 1
ATOM 706 N N . ALA A 1 89 ? -15.044 8.662 12.345 1.00 93.00 89 ALA A N 1
ATOM 707 C CA . ALA A 1 89 ? -14.388 9.020 11.096 1.00 93.00 89 ALA A CA 1
ATOM 708 C C . ALA A 1 89 ? -12.895 8.639 11.101 1.00 93.00 89 ALA A C 1
ATOM 710 O O . ALA A 1 89 ? -12.433 7.986 10.164 1.00 93.00 89 ALA A O 1
ATOM 711 N N . ALA A 1 90 ? -12.160 8.960 12.170 1.00 94.38 90 ALA A N 1
ATOM 712 C CA . ALA A 1 90 ? -10.739 8.633 12.289 1.00 94.38 90 ALA A CA 1
ATOM 713 C C . ALA A 1 90 ? -10.486 7.113 12.251 1.00 94.38 90 ALA A C 1
ATOM 715 O O . ALA A 1 90 ? -9.641 6.641 11.486 1.00 94.38 90 ALA A O 1
ATOM 716 N N . LEU A 1 91 ? -11.288 6.326 12.978 1.00 94.50 91 LEU A N 1
ATOM 717 C CA . LEU A 1 91 ? -11.230 4.858 12.920 1.00 94.50 91 LEU A CA 1
ATOM 718 C C . LEU A 1 91 ? -11.569 4.326 11.523 1.00 94.50 91 LEU A C 1
ATOM 720 O O . LEU A 1 91 ? -10.925 3.399 11.029 1.00 94.50 91 LEU A O 1
ATOM 724 N N . GLY A 1 92 ? -12.556 4.932 10.859 1.00 94.19 92 GLY A N 1
ATOM 725 C CA . GLY A 1 92 ? -12.906 4.619 9.477 1.00 94.19 92 GLY A CA 1
ATOM 726 C C . GLY A 1 92 ? -11.751 4.869 8.503 1.00 94.19 92 GLY A C 1
ATOM 727 O O . GLY A 1 92 ? -11.531 4.048 7.607 1.00 94.19 92 GLY A O 1
ATOM 728 N N . ARG A 1 93 ? -10.984 5.950 8.697 1.00 94.94 93 ARG A N 1
ATOM 729 C CA . ARG A 1 93 ? -9.778 6.232 7.909 1.00 94.94 93 ARG A CA 1
ATOM 730 C C . ARG A 1 93 ? -8.690 5.198 8.176 1.00 94.94 93 ARG A C 1
ATOM 732 O O . ARG A 1 93 ? -8.161 4.645 7.216 1.00 94.94 93 ARG A O 1
ATOM 739 N N . LEU A 1 94 ? -8.399 4.884 9.441 1.00 96.31 94 LEU A N 1
ATOM 740 C CA . LEU A 1 94 ? -7.414 3.858 9.809 1.00 96.31 94 LEU A CA 1
ATOM 741 C C . LEU A 1 94 ? -7.756 2.497 9.181 1.00 96.31 94 LEU A C 1
ATOM 743 O O . LEU A 1 94 ? -6.901 1.850 8.573 1.00 96.31 94 LEU A O 1
ATOM 747 N N . ARG A 1 95 ? -9.036 2.107 9.235 1.00 96.25 95 ARG A N 1
ATOM 748 C CA . ARG A 1 95 ? -9.545 0.907 8.558 1.00 96.25 95 ARG A CA 1
ATOM 749 C C . ARG A 1 95 ? -9.354 0.980 7.042 1.00 96.25 95 ARG A C 1
ATOM 751 O O . ARG A 1 95 ? -8.946 0.001 6.419 1.00 96.25 95 ARG A O 1
ATOM 758 N N . GLY A 1 96 ? -9.651 2.130 6.436 1.00 95.75 96 GLY A N 1
ATOM 759 C CA . GLY A 1 96 ? -9.462 2.375 5.004 1.00 95.75 96 GLY A CA 1
ATOM 760 C C . GLY A 1 96 ? -8.004 2.225 4.567 1.00 95.75 96 GLY A C 1
ATOM 761 O O . GLY A 1 96 ? -7.734 1.539 3.583 1.00 95.75 96 GLY A O 1
ATOM 762 N N . VAL A 1 97 ? -7.079 2.783 5.350 1.00 96.50 97 VAL A N 1
ATOM 763 C CA . VAL A 1 97 ? -5.627 2.696 5.156 1.00 96.50 97 VAL A CA 1
ATOM 764 C C . VAL A 1 97 ? -5.152 1.241 5.163 1.00 96.50 97 VAL A C 1
ATOM 766 O O . VAL A 1 97 ? -4.492 0.814 4.214 1.00 96.50 97 VAL A O 1
ATOM 769 N N . GLY A 1 98 ? -5.539 0.454 6.174 1.00 96.81 98 GLY A N 1
ATOM 770 C CA . GLY A 1 98 ? -5.172 -0.965 6.262 1.00 96.81 98 GLY A CA 1
ATOM 771 C C . GLY A 1 98 ? -5.720 -1.798 5.100 1.00 96.81 98 GLY A C 1
ATOM 772 O O . GLY A 1 98 ? -4.994 -2.579 4.487 1.00 96.81 98 GLY A O 1
ATOM 773 N N . LEU A 1 99 ? -6.984 -1.590 4.726 1.00 96.88 99 LEU A N 1
ATOM 774 C CA . LEU A 1 99 ? -7.589 -2.326 3.613 1.00 96.88 99 LEU A CA 1
ATOM 775 C C . LEU A 1 99 ? -7.030 -1.922 2.250 1.00 96.88 99 LEU A C 1
ATOM 777 O O . LEU A 1 99 ? -6.832 -2.788 1.404 1.00 96.88 99 LEU A O 1
ATOM 781 N N . GLY A 1 100 ? -6.765 -0.635 2.026 1.00 96.31 100 GLY A N 1
ATOM 782 C CA . GLY A 1 100 ? -6.190 -0.173 0.767 1.00 96.31 100 GLY A CA 1
ATOM 783 C C . GLY A 1 100 ? -4.743 -0.638 0.573 1.00 96.31 100 GLY A C 1
ATOM 784 O O . GLY A 1 100 ? -4.339 -0.875 -0.565 1.00 96.31 100 GLY A O 1
ATOM 785 N N . TYR A 1 101 ? -3.994 -0.852 1.662 1.00 96.94 101 TYR A N 1
ATOM 786 C CA . TYR A 1 101 ? -2.696 -1.531 1.621 1.00 96.94 101 TYR A CA 1
ATOM 787 C C . TYR A 1 101 ? -2.849 -2.963 1.093 1.00 96.94 101 TYR A C 1
ATOM 789 O O . TYR A 1 101 ? -2.162 -3.358 0.151 1.00 96.94 101 TYR A O 1
ATOM 797 N N . ILE A 1 102 ? -3.767 -3.736 1.684 1.00 96.62 102 ILE A N 1
ATOM 798 C CA . ILE A 1 102 ? -3.985 -5.145 1.326 1.00 96.62 102 ILE A CA 1
ATOM 799 C C . ILE A 1 102 ? -4.511 -5.267 -0.110 1.00 96.62 102 ILE A C 1
ATOM 801 O O . ILE A 1 102 ? -4.000 -6.078 -0.880 1.00 96.62 102 ILE A O 1
ATOM 805 N N . ASP A 1 103 ? -5.478 -4.431 -0.507 1.00 95.62 103 ASP A N 1
ATOM 806 C CA . ASP A 1 103 ? -5.991 -4.408 -1.882 1.00 95.62 103 ASP A CA 1
ATOM 807 C C . ASP A 1 103 ? -4.861 -4.151 -2.890 1.00 95.62 103 ASP A C 1
ATOM 809 O O . ASP A 1 103 ? -4.794 -4.821 -3.917 1.00 95.62 103 ASP A O 1
ATOM 813 N N . PHE A 1 104 ? -3.964 -3.199 -2.599 1.00 96.56 104 PHE A N 1
ATOM 814 C CA . PHE A 1 104 ? -2.819 -2.914 -3.462 1.00 96.56 104 PHE A CA 1
ATOM 815 C C . PHE A 1 104 ? -1.912 -4.138 -3.614 1.00 96.56 104 PHE A C 1
ATOM 817 O O . PHE A 1 104 ? -1.545 -4.483 -4.734 1.00 96.56 104 PHE A O 1
ATOM 824 N N . ALA A 1 105 ? -1.590 -4.818 -2.512 1.00 95.94 105 ALA A N 1
ATOM 825 C CA . ALA A 1 105 ? -0.737 -6.002 -2.539 1.00 95.94 105 ALA A CA 1
ATOM 826 C C . ALA A 1 105 ? -1.334 -7.138 -3.391 1.00 95.94 105 ALA A C 1
ATOM 828 O O . ALA A 1 105 ? -0.623 -7.781 -4.160 1.00 95.94 105 ALA A O 1
ATOM 829 N N . ILE A 1 106 ? -2.649 -7.361 -3.289 1.00 94.38 106 ILE A N 1
ATOM 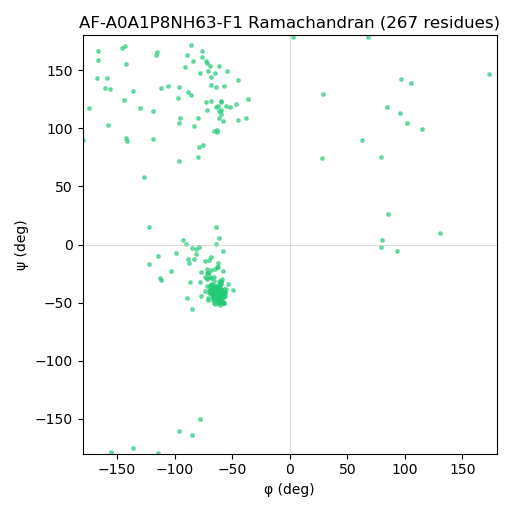830 C CA . ILE A 1 106 ? -3.353 -8.412 -4.039 1.00 94.38 106 ILE A CA 1
ATOM 831 C C . ILE A 1 106 ? -3.500 -8.055 -5.523 1.00 94.38 106 ILE A C 1
ATOM 833 O O . ILE A 1 106 ? -3.418 -8.933 -6.382 1.00 94.38 106 ILE A O 1
ATOM 837 N N . GLU A 1 107 ? -3.792 -6.792 -5.832 1.00 94.56 107 GLU A N 1
ATOM 838 C CA . GLU A 1 107 ? -4.018 -6.344 -7.208 1.00 94.56 107 GLU A CA 1
ATOM 839 C C . GLU A 1 107 ? -2.713 -6.159 -7.984 1.00 94.56 107 GLU A C 1
ATOM 841 O O . GLU A 1 107 ? -2.688 -6.415 -9.186 1.00 94.56 107 GLU A O 1
ATOM 846 N N . GLU A 1 108 ? -1.637 -5.763 -7.302 1.00 96.44 108 GLU A N 1
ATOM 847 C CA . GLU A 1 108 ? -0.350 -5.410 -7.902 1.00 96.44 108 GLU A CA 1
ATOM 848 C C . GLU A 1 108 ? 0.825 -6.189 -7.275 1.00 96.44 108 GLU A C 1
ATOM 850 O O . GLU A 1 108 ? 1.778 -5.579 -6.781 1.00 96.44 108 GLU A O 1
ATOM 855 N N . PRO A 1 109 ? 0.818 -7.537 -7.293 1.00 94.88 109 PRO A N 1
ATOM 856 C CA . PRO A 1 109 ? 1.801 -8.344 -6.567 1.00 94.88 109 PRO A CA 1
ATOM 857 C C . PRO A 1 109 ? 3.251 -8.104 -7.020 1.00 94.88 109 PRO A C 1
ATOM 859 O O . PRO A 1 109 ? 4.152 -8.096 -6.189 1.00 94.88 109 PRO A O 1
ATOM 862 N N . GLY A 1 110 ? 3.494 -7.843 -8.312 1.00 94.75 110 GLY A N 1
ATOM 863 C CA . GLY A 1 110 ? 4.838 -7.524 -8.814 1.00 94.75 110 GLY A CA 1
ATOM 864 C C . GLY A 1 110 ? 5.357 -6.161 -8.339 1.00 94.75 110 GLY A C 1
ATOM 865 O O . GLY A 1 110 ? 6.537 -6.006 -8.020 1.00 94.75 110 GLY A O 1
ATOM 866 N N . TRP A 1 111 ? 4.466 -5.173 -8.219 1.00 96.56 111 TRP A N 1
ATOM 867 C CA . TRP A 1 111 ? 4.806 -3.883 -7.616 1.00 96.56 111 TRP A CA 1
ATOM 868 C C . TRP A 1 111 ? 5.022 -4.001 -6.114 1.00 96.56 111 TRP A C 1
ATOM 870 O O . TRP A 1 111 ? 5.963 -3.408 -5.596 1.00 96.56 111 TRP A O 1
ATOM 880 N N . PHE A 1 112 ? 4.183 -4.773 -5.425 1.00 95.50 112 PHE A N 1
ATOM 881 C CA . PHE A 1 112 ? 4.344 -5.048 -4.004 1.00 95.50 112 PHE A CA 1
ATOM 882 C C . PHE A 1 112 ? 5.702 -5.699 -3.708 1.00 95.50 112 PHE A C 1
ATOM 884 O O . PHE A 1 112 ? 6.429 -5.220 -2.839 1.00 95.50 112 PHE A O 1
ATOM 891 N N . GLU A 1 113 ? 6.093 -6.709 -4.491 1.00 93.12 113 GLU A N 1
ATOM 892 C CA . GLU A 1 113 ? 7.395 -7.369 -4.363 1.00 93.12 113 GLU A CA 1
ATOM 893 C C . GLU A 1 113 ? 8.553 -6.370 -4.527 1.00 93.12 113 GLU A C 1
ATOM 895 O O . GLU A 1 113 ? 9.422 -6.270 -3.657 1.00 93.12 113 GLU A O 1
ATOM 900 N N . LEU A 1 114 ? 8.526 -5.555 -5.590 1.00 93.62 114 LEU A N 1
ATOM 901 C CA . LEU A 1 114 ? 9.570 -4.557 -5.832 1.00 93.62 114 LEU A CA 1
ATOM 902 C C . LEU A 1 114 ? 9.623 -3.472 -4.743 1.00 93.62 114 LEU A C 1
ATOM 904 O O . LEU A 1 114 ? 10.711 -3.021 -4.390 1.00 93.62 114 LEU A O 1
ATOM 908 N N . ALA A 1 115 ? 8.472 -3.051 -4.215 1.00 93.12 115 ALA A N 1
ATOM 909 C CA . ALA A 1 115 ? 8.386 -1.989 -3.216 1.00 93.12 115 ALA A CA 1
ATOM 910 C C . ALA A 1 115 ? 9.014 -2.365 -1.867 1.00 93.12 115 ALA A C 1
ATOM 912 O O . ALA A 1 115 ? 9.581 -1.489 -1.214 1.00 93.12 115 ALA A O 1
ATOM 913 N N . PHE A 1 116 ? 8.911 -3.632 -1.448 1.00 88.00 116 PHE A N 1
ATOM 914 C CA . PHE A 1 116 ? 9.300 -4.058 -0.096 1.00 88.00 116 PHE A CA 1
ATOM 915 C C . PHE A 1 116 ? 10.515 -4.983 -0.040 1.00 88.00 116 PHE A C 1
ATOM 917 O O . PHE A 1 116 ? 11.246 -4.949 0.948 1.00 88.00 116 PHE A O 1
ATOM 924 N N . PHE A 1 117 ? 10.768 -5.775 -1.082 1.00 84.81 117 PHE A N 1
ATOM 925 C CA . PHE A 1 117 ? 11.853 -6.762 -1.078 1.00 84.81 117 PHE A CA 1
ATOM 926 C C . PHE A 1 117 ? 12.958 -6.445 -2.087 1.00 84.81 117 PHE A C 1
ATOM 928 O O . PHE A 1 117 ? 14.022 -7.062 -2.046 1.00 84.81 117 PHE A O 1
ATOM 935 N N . GLY A 1 118 ? 12.729 -5.466 -2.968 1.00 76.44 118 GLY A N 1
ATOM 936 C CA . GLY A 1 118 ? 13.576 -5.248 -4.132 1.00 76.44 118 GLY A CA 1
ATOM 937 C C . GLY A 1 118 ? 13.440 -6.394 -5.143 1.00 76.44 118 GLY A C 1
ATOM 938 O O . GLY A 1 118 ? 12.689 -7.347 -4.931 1.00 76.44 118 GLY A O 1
ATOM 939 N N . PRO A 1 119 ? 14.133 -6.323 -6.287 1.00 62.25 119 PRO A N 1
ATOM 940 C CA . PRO A 1 119 ? 14.154 -7.452 -7.202 1.00 62.25 119 PRO A CA 1
ATOM 941 C C . PRO A 1 119 ? 14.835 -8.645 -6.520 1.00 62.25 119 PRO A C 1
ATOM 943 O O . PRO A 1 119 ? 15.893 -8.494 -5.915 1.00 62.25 119 PRO A O 1
ATOM 946 N N . ALA A 1 120 ? 14.259 -9.841 -6.647 1.00 56.62 120 ALA A N 1
ATOM 947 C CA . ALA A 1 120 ? 14.956 -11.062 -6.270 1.00 56.62 120 ALA A CA 1
ATOM 948 C C . ALA A 1 120 ? 16.185 -11.219 -7.176 1.00 56.62 120 ALA A C 1
ATOM 950 O O . ALA A 1 120 ? 16.083 -11.673 -8.317 1.00 56.62 120 ALA A O 1
ATOM 951 N N . ASP A 1 121 ? 17.346 -10.793 -6.694 1.00 50.72 121 ASP A N 1
ATOM 952 C CA . ASP A 1 121 ? 18.595 -10.974 -7.413 1.00 50.72 121 ASP A CA 1
ATOM 953 C C . ASP A 1 121 ? 18.836 -12.483 -7.565 1.00 50.72 121 ASP A C 1
ATOM 955 O O . ASP A 1 121 ? 18.917 -13.227 -6.585 1.00 50.72 121 ASP A O 1
ATOM 959 N N . GLY A 1 122 ? 18.914 -12.957 -8.812 1.00 44.62 122 GLY A N 1
ATOM 960 C CA . GLY A 1 122 ? 19.204 -14.358 -9.145 1.00 44.62 122 GLY A CA 1
ATOM 961 C C . GLY A 1 122 ? 20.598 -14.831 -8.709 1.00 44.62 122 GLY A C 1
ATOM 962 O O . GLY A 1 122 ? 20.941 -15.991 -8.908 1.00 44.62 122 GLY A O 1
ATOM 963 N N . GLU A 1 123 ? 21.384 -13.957 -8.086 1.00 37.66 123 GLU A N 1
ATOM 964 C CA . GLU A 1 123 ? 22.688 -14.225 -7.494 1.00 37.66 123 GLU A CA 1
ATOM 965 C C . GLU A 1 123 ? 22.592 -13.920 -5.993 1.00 37.66 123 GLU A C 1
ATOM 967 O O . GLU A 1 123 ? 22.792 -12.787 -5.567 1.00 37.66 123 GLU A O 1
ATOM 972 N N . GLY A 1 124 ? 22.252 -14.927 -5.178 1.00 36.75 124 GLY A N 1
ATOM 973 C CA . GLY A 1 124 ? 22.456 -14.832 -3.725 1.00 36.75 124 GLY A CA 1
ATOM 974 C C . GLY A 1 124 ? 21.299 -15.190 -2.797 1.00 36.75 124 GLY A C 1
ATOM 975 O O . GLY A 1 124 ? 21.453 -15.025 -1.591 1.00 36.75 124 GLY A O 1
ATOM 976 N N . ARG A 1 125 ? 20.182 -15.765 -3.264 1.00 34.19 125 ARG A N 1
ATOM 977 C CA . ARG A 1 125 ? 19.319 -16.541 -2.348 1.00 34.19 125 ARG A CA 1
ATOM 978 C C . ARG A 1 125 ? 19.923 -17.928 -2.149 1.00 34.19 125 ARG A C 1
ATOM 980 O O . ARG A 1 125 ? 19.452 -18.910 -2.714 1.00 34.19 125 ARG A O 1
ATOM 987 N N . SER A 1 126 ? 20.985 -17.988 -1.346 1.00 28.66 126 SER A N 1
ATOM 988 C CA . SER A 1 126 ? 21.406 -19.238 -0.722 1.00 28.66 126 SER A CA 1
ATOM 989 C C . SER A 1 126 ? 20.219 -19.795 0.060 1.00 28.66 126 SER A C 1
ATOM 991 O O . SER A 1 126 ? 19.681 -19.157 0.962 1.00 28.66 126 SER A O 1
ATOM 993 N N . SER A 1 127 ? 19.785 -20.984 -0.326 1.00 34.66 127 SER A N 1
ATOM 994 C CA . SER A 1 127 ? 18.668 -21.747 0.223 1.00 34.66 127 SER A CA 1
ATOM 995 C C . SER A 1 127 ? 18.855 -22.193 1.684 1.00 34.66 127 SER A C 1
ATOM 997 O O . SER A 1 127 ? 18.129 -23.078 2.123 1.00 34.66 127 SER A O 1
ATOM 999 N N . THR A 1 128 ? 19.808 -21.635 2.434 1.00 34.34 128 THR A N 1
ATOM 1000 C CA . THR A 1 128 ? 20.301 -22.225 3.691 1.00 34.34 128 THR A CA 1
ATOM 1001 C C . THR A 1 128 ? 19.482 -21.893 4.943 1.00 34.34 128 THR A C 1
ATOM 1003 O O . THR A 1 128 ? 19.739 -22.473 5.987 1.00 34.34 128 THR A O 1
ATOM 1006 N N . GLU A 1 129 ? 18.434 -21.069 4.884 1.00 33.62 129 GLU A N 1
ATOM 1007 C CA . GLU A 1 129 ? 17.593 -20.812 6.077 1.00 33.62 129 GLU A CA 1
ATOM 1008 C C . GLU A 1 129 ? 16.108 -21.141 5.887 1.00 33.62 129 GLU A C 1
ATOM 1010 O O . GLU A 1 129 ? 15.266 -20.797 6.715 1.00 33.62 129 GLU A O 1
ATOM 1015 N N . ARG A 1 130 ? 15.762 -21.898 4.836 1.00 39.16 130 ARG A N 1
ATOM 1016 C CA . ARG A 1 130 ? 14.509 -22.662 4.846 1.00 39.16 130 ARG A CA 1
ATOM 1017 C C . ARG A 1 130 ? 14.761 -23.970 5.583 1.00 39.16 130 ARG A C 1
ATOM 1019 O O . ARG A 1 130 ? 15.298 -24.902 5.004 1.00 39.16 130 ARG A O 1
ATOM 1026 N N . ALA A 1 131 ? 14.321 -24.009 6.835 1.00 35.69 131 ALA A N 1
ATOM 1027 C CA . ALA A 1 131 ? 14.194 -25.211 7.646 1.00 35.69 131 ALA A CA 1
ATOM 1028 C C . ALA A 1 131 ? 15.522 -25.929 7.935 1.00 35.69 131 ALA A C 1
ATOM 1030 O O . ALA A 1 131 ? 15.922 -26.876 7.263 1.00 35.69 131 ALA A O 1
ATOM 1031 N N . SER A 1 132 ? 16.137 -25.521 9.049 1.00 29.69 132 SER A N 1
ATOM 1032 C CA . SER A 1 132 ? 16.772 -26.470 9.961 1.00 29.69 132 SER A CA 1
ATOM 1033 C C . SER A 1 132 ? 15.912 -27.736 10.041 1.00 29.69 132 SER A C 1
ATOM 1035 O O . SER A 1 132 ? 14.784 -27.700 10.532 1.00 29.69 132 SER A O 1
ATOM 1037 N N . SER A 1 133 ? 16.436 -28.806 9.450 1.00 31.58 133 SER A N 1
ATOM 1038 C CA . SER A 1 133 ? 16.335 -30.189 9.897 1.00 31.58 133 SER A CA 1
ATOM 1039 C C . SER A 1 133 ? 15.081 -30.533 10.705 1.00 31.58 133 SER A C 1
ATOM 1041 O O . SER A 1 133 ? 15.142 -30.780 11.907 1.00 31.58 133 SER A O 1
ATOM 1043 N N . ALA A 1 134 ? 13.950 -30.634 10.013 1.00 37.09 134 ALA A N 1
ATOM 1044 C CA . ALA A 1 134 ? 12.903 -31.575 10.380 1.00 37.09 134 ALA A CA 1
ATOM 1045 C C . ALA A 1 134 ? 13.082 -32.839 9.526 1.00 37.09 134 ALA A C 1
ATOM 1047 O O . ALA A 1 134 ? 12.318 -33.085 8.600 1.00 37.09 134 ALA A O 1
ATOM 1048 N N . ASP A 1 135 ? 14.120 -33.620 9.825 1.00 33.53 135 ASP A N 1
ATOM 1049 C CA . ASP A 1 135 ? 14.096 -35.060 9.564 1.00 33.53 135 ASP A CA 1
ATOM 1050 C C . ASP A 1 135 ? 14.782 -35.770 10.733 1.00 33.53 135 ASP A C 1
ATOM 1052 O O . ASP A 1 135 ? 16.002 -35.917 10.816 1.00 33.53 135 ASP A O 1
ATOM 1056 N N . GLY A 1 136 ? 13.953 -36.085 11.727 1.00 31.58 136 GLY A N 1
ATOM 1057 C CA . GLY A 1 136 ? 14.309 -36.948 12.835 1.00 31.58 136 GLY A CA 1
ATOM 1058 C C . GLY A 1 136 ? 14.375 -38.384 12.337 1.00 31.58 136 GLY A C 1
ATOM 1059 O O . GLY A 1 136 ? 13.397 -38.924 11.823 1.00 31.58 136 GLY A O 1
ATOM 1060 N N . ALA A 1 137 ? 15.543 -38.982 12.536 1.00 31.88 137 ALA A N 1
ATOM 1061 C CA . ALA A 1 137 ? 15.848 -40.383 12.327 1.00 31.88 137 ALA A CA 1
ATOM 1062 C C . ALA A 1 137 ? 14.685 -41.330 12.689 1.00 31.88 137 ALA A C 1
ATOM 1064 O O . ALA A 1 137 ? 14.221 -41.371 13.830 1.00 31.88 137 ALA A O 1
ATOM 1065 N N . ARG A 1 138 ? 14.286 -42.172 11.731 1.00 33.69 138 ARG A N 1
ATOM 1066 C CA . ARG A 1 138 ? 13.643 -43.463 12.009 1.00 33.69 138 ARG A CA 1
ATOM 1067 C C . ARG A 1 138 ? 14.712 -44.560 11.940 1.00 33.69 138 ARG A C 1
ATOM 1069 O O . ARG A 1 138 ? 15.390 -44.643 10.915 1.00 33.69 138 ARG A O 1
ATOM 1076 N N . PRO A 1 139 ? 14.883 -45.408 12.970 1.00 34.28 139 PRO A N 1
ATOM 1077 C CA . PRO A 1 139 ? 15.764 -46.562 12.877 1.00 34.28 139 PRO A CA 1
ATOM 1078 C C . PRO A 1 139 ? 15.087 -47.697 12.097 1.00 34.28 139 PRO A C 1
ATOM 1080 O O . PRO A 1 139 ? 13.863 -47.842 12.096 1.00 34.28 139 PRO A O 1
ATOM 1083 N N . GLY A 1 140 ? 15.923 -48.460 11.393 1.00 30.75 140 GLY A N 1
ATOM 1084 C CA . GLY A 1 140 ? 15.542 -49.442 10.385 1.00 30.75 140 GLY A CA 1
ATOM 1085 C C . GLY A 1 140 ? 14.891 -50.721 10.912 1.00 30.75 140 GLY A C 1
ATOM 1086 O O . GLY A 1 140 ? 15.111 -51.151 12.042 1.00 30.75 140 GLY A O 1
ATOM 1087 N N . ALA A 1 141 ? 14.125 -51.355 10.025 1.00 30.36 141 ALA A N 1
ATOM 1088 C CA . ALA A 1 141 ? 13.654 -52.724 10.166 1.00 30.36 141 ALA A CA 1
ATOM 1089 C C . ALA A 1 141 ? 14.608 -53.657 9.405 1.00 30.36 141 ALA A C 1
ATOM 1091 O O . ALA A 1 141 ? 14.646 -53.654 8.175 1.00 30.36 141 ALA A O 1
ATOM 1092 N N . GLY A 1 142 ? 15.389 -54.430 10.158 1.00 29.61 142 GLY A N 1
ATOM 1093 C CA . GLY A 1 142 ? 16.113 -55.609 9.695 1.00 29.61 142 GLY A CA 1
ATOM 1094 C C . GLY A 1 142 ? 15.419 -56.865 10.219 1.00 29.61 142 GLY A C 1
ATOM 1095 O O . GLY A 1 142 ? 14.988 -56.920 11.367 1.00 29.61 142 GLY A O 1
ATOM 1096 N N . THR A 1 143 ? 15.279 -57.847 9.343 1.00 30.33 143 THR A N 1
ATOM 1097 C CA . THR A 1 143 ? 14.634 -59.148 9.536 1.00 30.33 143 THR A CA 1
ATOM 1098 C C . THR A 1 143 ? 15.403 -60.070 10.487 1.00 30.33 143 THR A C 1
ATOM 1100 O O . THR A 1 143 ? 16.603 -60.249 10.293 1.00 30.33 143 THR A O 1
ATOM 1103 N N . ALA A 1 144 ? 14.705 -60.762 11.392 1.00 31.36 144 ALA A N 1
ATOM 1104 C CA . ALA A 1 144 ? 15.048 -62.121 11.825 1.00 31.36 144 ALA A CA 1
ATOM 1105 C C . ALA A 1 144 ? 13.827 -62.803 12.468 1.00 31.36 144 ALA A C 1
ATOM 1107 O O . ALA A 1 144 ? 13.099 -62.205 13.256 1.00 31.36 144 ALA A O 1
ATOM 1108 N N . SER A 1 145 ? 13.617 -64.054 12.075 1.00 28.22 145 SER A N 1
ATOM 1109 C CA . SER A 1 145 ? 12.628 -65.009 12.569 1.00 28.22 145 SER A CA 1
ATOM 1110 C C . SER A 1 145 ? 13.299 -65.903 13.609 1.00 28.22 145 SER A C 1
ATOM 1112 O O . SER A 1 145 ? 14.385 -66.375 13.300 1.00 28.22 145 SER A O 1
ATOM 1114 N N . GLU A 1 146 ? 12.654 -66.181 14.751 1.00 29.55 146 GLU A N 1
ATOM 1115 C CA . GLU A 1 146 ? 12.707 -67.476 15.466 1.00 29.55 146 GLU A CA 1
ATOM 1116 C C . GLU A 1 146 ? 11.743 -67.517 16.683 1.00 29.55 146 GLU A C 1
ATOM 1118 O O . GLU A 1 146 ? 11.830 -66.712 17.603 1.00 29.55 146 GLU A O 1
ATOM 1123 N N . SER A 1 147 ? 10.772 -68.436 16.592 1.00 28.92 147 SER A N 1
ATOM 1124 C CA . SER A 1 147 ? 10.169 -69.360 17.582 1.00 28.92 147 SER A CA 1
ATOM 1125 C C . SER A 1 147 ? 10.110 -69.029 19.098 1.00 28.92 147 SER A C 1
ATOM 1127 O O . SER A 1 147 ? 11.125 -68.768 19.728 1.00 28.92 147 SER A O 1
ATOM 1129 N N . GLY A 1 148 ? 8.904 -69.156 19.697 1.00 26.16 148 GLY A N 1
ATOM 1130 C CA . GLY A 1 148 ? 8.578 -68.977 21.141 1.00 26.16 148 GLY A CA 1
ATOM 1131 C C . GLY A 1 148 ? 8.964 -70.153 22.072 1.00 26.16 148 GLY A C 1
ATOM 1132 O O . GLY A 1 148 ? 9.885 -70.879 21.705 1.00 26.16 148 GLY A O 1
ATOM 1133 N N . PRO A 1 149 ? 8.270 -70.438 23.214 1.00 45.00 149 PRO A N 1
ATOM 1134 C CA . PRO A 1 149 ? 7.072 -69.804 23.808 1.00 45.00 149 PRO A CA 1
ATOM 1135 C C . PRO A 1 149 ? 7.116 -69.559 25.357 1.00 45.00 149 PRO A C 1
ATOM 1137 O O . PRO A 1 149 ? 8.092 -69.881 26.025 1.00 45.00 149 PRO A O 1
ATOM 1140 N N . ASP A 1 150 ? 5.975 -69.085 25.893 1.00 29.28 150 ASP A N 1
ATOM 1141 C CA . ASP A 1 150 ? 5.373 -69.379 27.222 1.00 29.28 150 ASP A CA 1
ATOM 1142 C C . ASP A 1 150 ? 5.426 -68.330 28.369 1.00 29.28 150 ASP A C 1
ATOM 1144 O O . ASP A 1 150 ? 6.442 -67.690 28.624 1.00 29.28 150 ASP A O 1
ATOM 1148 N N . GLY A 1 151 ? 4.297 -68.211 29.094 1.00 27.11 151 GLY A N 1
ATOM 1149 C CA . GLY A 1 151 ? 4.196 -67.615 30.440 1.00 27.11 151 GLY A CA 1
ATOM 1150 C C . GLY A 1 151 ? 3.372 -66.322 30.607 1.00 27.11 151 GLY A C 1
ATOM 1151 O O . GLY A 1 151 ? 3.869 -65.223 30.390 1.00 27.11 151 GLY A O 1
ATOM 1152 N N . ALA A 1 152 ? 2.124 -66.445 31.077 1.00 29.92 152 ALA A N 1
ATOM 1153 C CA . ALA A 1 152 ? 1.204 -65.351 31.442 1.00 29.92 152 ALA A CA 1
ATOM 1154 C C . ALA A 1 152 ? 1.406 -64.831 32.912 1.00 29.92 152 ALA A C 1
ATOM 1156 O O . ALA A 1 152 ? 2.461 -65.073 33.489 1.00 29.92 152 ALA A O 1
ATOM 1157 N N . PRO A 1 153 ? 0.476 -64.072 33.547 1.00 40.56 153 PRO A N 1
ATOM 1158 C CA . PRO A 1 153 ? 0.621 -62.641 33.853 1.00 40.56 153 PRO A CA 1
ATOM 1159 C C . PRO A 1 153 ? 0.661 -62.293 35.365 1.00 40.56 153 PRO A C 1
ATOM 1161 O O . PRO A 1 153 ? 0.243 -63.078 36.214 1.00 40.56 153 PRO A O 1
ATOM 1164 N N . GLY A 1 154 ? 1.075 -61.067 35.722 1.00 28.72 154 GLY A N 1
ATOM 1165 C CA . GLY A 1 154 ? 1.128 -60.599 37.119 1.00 28.72 154 GLY A CA 1
ATOM 1166 C C . GLY A 1 154 ? 0.762 -59.122 37.297 1.00 28.72 154 GLY A C 1
ATOM 1167 O O . GLY A 1 154 ? 1.341 -58.244 36.668 1.00 28.72 154 GLY A O 1
ATOM 1168 N N . ARG A 1 155 ? -0.231 -58.868 38.156 1.00 27.25 155 ARG A N 1
ATOM 1169 C CA . ARG A 1 155 ? -0.796 -57.562 38.530 1.00 27.25 155 ARG A CA 1
ATOM 1170 C C . ARG A 1 155 ? 0.109 -56.776 39.498 1.00 27.25 155 ARG A C 1
ATOM 1172 O O . ARG A 1 155 ? 0.800 -57.370 40.314 1.00 27.25 155 ARG A O 1
ATOM 1179 N N . ALA A 1 156 ? -0.175 -55.470 39.534 1.00 26.75 156 ALA A N 1
ATOM 1180 C CA . ALA A 1 156 ? -0.289 -54.603 40.715 1.00 26.75 156 ALA A CA 1
ATOM 1181 C C . ALA A 1 156 ? 0.905 -53.741 41.174 1.00 26.75 156 ALA A C 1
ATOM 1183 O O . ALA A 1 156 ? 2.044 -54.174 41.267 1.00 26.75 156 ALA A O 1
ATOM 1184 N N . ALA A 1 157 ? 0.480 -52.549 41.617 1.00 27.64 157 ALA A N 1
ATOM 1185 C CA . ALA A 1 157 ? 0.981 -51.744 42.730 1.00 27.64 157 ALA A CA 1
ATOM 1186 C C . ALA A 1 157 ? 1.887 -50.541 42.407 1.00 27.64 157 ALA A C 1
ATOM 1188 O O . ALA A 1 157 ? 3.087 -50.638 42.187 1.00 27.64 157 ALA A O 1
ATOM 1189 N N . VAL A 1 158 ? 1.252 -49.371 42.519 1.00 34.31 158 VAL A N 1
ATOM 1190 C CA . VAL A 1 158 ? 1.828 -48.118 43.037 1.00 34.31 158 VAL A CA 1
ATOM 1191 C C . VAL A 1 158 ? 2.415 -48.369 44.438 1.00 34.31 158 VAL A C 1
ATOM 1193 O O . VAL A 1 158 ? 1.845 -49.171 45.183 1.00 34.31 158 VAL A O 1
ATOM 1196 N N . PRO A 1 159 ? 3.476 -47.651 44.850 1.00 35.66 159 PRO A N 1
ATOM 1197 C CA . PRO A 1 159 ? 3.223 -46.567 45.804 1.00 35.66 159 PRO A CA 1
ATOM 1198 C C . PRO A 1 159 ? 4.125 -45.328 45.650 1.00 35.66 159 PRO A C 1
ATOM 1200 O O . PRO A 1 159 ? 5.115 -45.299 44.924 1.00 35.66 159 PRO A O 1
ATOM 1203 N N . ALA A 1 160 ? 3.712 -44.287 46.371 1.00 28.95 160 ALA A N 1
ATOM 1204 C CA . ALA A 1 160 ? 4.303 -42.962 46.467 1.00 28.95 160 ALA A CA 1
ATOM 1205 C C . ALA A 1 160 ? 5.423 -42.843 47.527 1.00 28.95 160 ALA A C 1
ATOM 1207 O O . ALA A 1 160 ? 5.554 -43.676 48.421 1.00 28.95 160 ALA A O 1
ATOM 1208 N N . SER A 1 161 ? 6.078 -41.674 47.487 1.00 26.27 161 SER A N 1
ATOM 1209 C CA . SER A 1 161 ? 6.840 -40.971 48.540 1.00 26.27 161 SER A CA 1
ATOM 1210 C C . SER A 1 161 ? 8.309 -41.355 48.778 1.00 26.27 161 SER A C 1
ATOM 1212 O O . SER A 1 161 ? 8.626 -42.437 49.251 1.00 26.27 161 SER A O 1
ATOM 1214 N N . SER A 1 162 ? 9.220 -40.392 48.591 1.00 29.91 162 SER A N 1
ATOM 1215 C CA . SER A 1 162 ? 9.813 -39.644 49.715 1.00 29.91 162 SER A CA 1
ATOM 1216 C C . SER A 1 162 ? 10.946 -38.708 49.280 1.00 29.91 162 SER A C 1
ATOM 1218 O O . SER A 1 162 ? 11.707 -38.966 48.355 1.00 29.91 162 SER A O 1
ATOM 1220 N N . LEU A 1 163 ? 11.004 -37.596 50.006 1.00 31.06 163 LEU A N 1
ATOM 1221 C CA . LEU A 1 163 ? 11.918 -36.462 49.931 1.00 31.06 163 LEU A CA 1
ATOM 1222 C C . LEU A 1 163 ? 13.371 -36.844 50.262 1.00 31.06 163 LEU A C 1
ATOM 1224 O O . LEU A 1 163 ? 13.596 -37.571 51.229 1.00 31.06 163 LEU A O 1
ATOM 1228 N N . ARG A 1 164 ? 14.357 -36.183 49.634 1.00 31.84 164 ARG A N 1
ATOM 1229 C CA . ARG A 1 164 ? 15.467 -35.591 50.404 1.00 31.84 164 ARG A CA 1
ATOM 1230 C C . ARG A 1 164 ? 16.207 -34.469 49.678 1.00 31.84 164 ARG A C 1
ATOM 1232 O O . ARG A 1 164 ? 16.405 -34.480 48.474 1.00 31.84 164 ARG A O 1
ATOM 1239 N N . SER A 1 165 ? 16.577 -33.518 50.522 1.00 28.31 165 SER A N 1
ATOM 1240 C CA . SER A 1 165 ? 17.209 -32.221 50.316 1.00 28.31 165 SER A CA 1
ATOM 1241 C C . SER A 1 165 ? 18.741 -32.312 50.212 1.00 28.31 165 SER A C 1
ATOM 1243 O O . SER A 1 165 ? 19.336 -33.234 50.772 1.00 28.31 165 SER A O 1
ATOM 1245 N N . GLY A 1 166 ? 19.367 -31.313 49.585 1.00 28.50 166 GLY A N 1
ATOM 1246 C CA . GLY A 1 166 ? 20.812 -31.034 49.624 1.00 28.50 166 GLY A CA 1
ATOM 1247 C C . GLY A 1 166 ? 21.119 -29.789 48.779 1.00 28.50 166 GLY A C 1
ATOM 1248 O O . GLY A 1 166 ? 21.099 -29.871 47.561 1.00 28.50 166 GLY A O 1
ATOM 1249 N N . ALA A 1 167 ? 21.098 -28.580 49.341 1.00 29.31 167 ALA A N 1
ATOM 1250 C CA . ALA A 1 167 ? 22.157 -27.908 50.112 1.00 29.31 167 ALA A CA 1
ATOM 1251 C C . ALA A 1 167 ? 23.008 -26.963 49.235 1.00 29.31 167 ALA A C 1
ATOM 1253 O O . ALA A 1 167 ? 23.744 -27.380 48.348 1.00 29.31 167 ALA A O 1
ATOM 1254 N N . VAL A 1 168 ? 22.875 -25.671 49.541 1.00 33.81 168 VAL A N 1
ATOM 1255 C CA . VAL A 1 168 ? 23.674 -24.520 49.088 1.00 33.81 168 VAL A CA 1
ATOM 1256 C C . VAL A 1 168 ? 24.817 -24.296 50.089 1.00 33.81 168 VAL A C 1
ATOM 1258 O O . VAL A 1 168 ? 24.600 -24.548 51.276 1.00 33.81 168 VAL A O 1
ATOM 1261 N N . PRO A 1 169 ? 25.966 -23.718 49.693 1.00 34.09 169 PRO A N 1
ATOM 1262 C CA . PRO A 1 169 ? 26.808 -22.975 50.626 1.00 34.09 169 PRO A CA 1
ATOM 1263 C C . PRO A 1 169 ? 26.836 -21.458 50.334 1.00 34.09 169 PRO A C 1
ATOM 1265 O O . PRO A 1 169 ? 26.991 -21.024 49.195 1.00 34.09 169 PRO A O 1
ATOM 1268 N N . ALA A 1 170 ? 26.699 -20.671 51.408 1.00 28.69 170 ALA A N 1
ATOM 1269 C CA . ALA A 1 170 ? 27.026 -19.240 51.541 1.00 28.69 170 ALA A CA 1
ATOM 1270 C C . ALA A 1 170 ? 28.509 -19.099 52.010 1.00 28.69 170 ALA A C 1
ATOM 1272 O O . ALA A 1 170 ? 29.067 -20.094 52.464 1.00 28.69 170 ALA A O 1
ATOM 1273 N N . SER A 1 171 ? 29.268 -17.990 51.936 1.00 28.84 171 SER A N 1
ATOM 1274 C CA . SER A 1 171 ? 28.979 -16.561 52.166 1.00 28.84 171 SER A CA 1
ATOM 1275 C C . SER A 1 171 ? 30.116 -15.629 51.649 1.00 28.84 171 SER A C 1
ATOM 1277 O O . SER A 1 171 ? 31.282 -15.976 51.795 1.00 28.84 171 SER A O 1
ATOM 1279 N N . SER A 1 172 ? 29.730 -14.460 51.095 1.00 30.28 172 SER A N 1
ATOM 1280 C CA . SER A 1 172 ? 30.181 -13.029 51.218 1.00 30.28 172 SER A CA 1
ATOM 1281 C C . SER A 1 172 ? 31.387 -12.596 52.106 1.00 30.28 172 SER A C 1
ATOM 1283 O O . SER A 1 172 ? 31.829 -13.418 52.902 1.00 30.28 172 SER A O 1
ATOM 1285 N N . PRO A 1 173 ? 31.814 -11.289 52.188 1.00 49.72 173 PRO A N 1
ATOM 1286 C CA . PRO A 1 173 ? 31.485 -10.053 51.412 1.00 49.72 173 PRO A CA 1
ATOM 1287 C C . PRO A 1 173 ? 32.668 -9.051 51.160 1.00 49.72 173 PRO A C 1
ATOM 1289 O O . PRO A 1 173 ? 33.684 -9.089 51.847 1.00 49.72 173 PRO A O 1
ATOM 1292 N N . ALA A 1 174 ? 32.477 -8.023 50.312 1.00 31.03 174 ALA A N 1
ATOM 1293 C CA . ALA A 1 174 ? 33.036 -6.671 50.535 1.00 31.03 174 ALA A CA 1
ATOM 1294 C C . ALA A 1 174 ? 32.234 -5.579 49.787 1.00 31.03 174 ALA A C 1
ATOM 1296 O O . ALA A 1 174 ? 31.870 -5.745 48.628 1.00 31.03 174 ALA A O 1
ATOM 1297 N N . ARG A 1 175 ? 31.949 -4.494 50.517 1.00 33.56 175 ARG A N 1
ATOM 1298 C CA . ARG A 1 175 ? 31.197 -3.258 50.190 1.00 33.56 175 ARG A CA 1
ATOM 1299 C C . ARG A 1 175 ? 32.082 -2.335 49.311 1.00 33.56 175 ARG A C 1
ATOM 1301 O O . ARG A 1 175 ? 33.282 -2.569 49.271 1.00 33.56 175 ARG A O 1
ATOM 1308 N N . ASN A 1 176 ? 31.654 -1.276 48.621 1.00 32.12 176 ASN A N 1
ATOM 1309 C CA . ASN A 1 176 ? 30.639 -0.263 48.907 1.00 32.12 176 ASN A CA 1
ATOM 1310 C C . ASN A 1 176 ? 30.307 0.533 47.616 1.00 32.12 176 ASN A C 1
ATOM 1312 O O . ASN A 1 176 ? 31.026 0.446 46.625 1.00 32.12 176 ASN A O 1
ATOM 1316 N N . GLU A 1 177 ? 29.213 1.281 47.691 1.00 32.81 177 GLU A N 1
ATOM 1317 C CA . GLU A 1 177 ? 28.384 1.926 46.662 1.00 32.81 177 GLU A CA 1
ATOM 1318 C C . GLU A 1 177 ? 28.992 3.164 45.965 1.00 32.81 177 GLU A C 1
ATOM 1320 O O . GLU A 1 177 ? 29.847 3.832 46.538 1.00 32.81 177 GLU A O 1
ATOM 1325 N N . ASP A 1 178 ? 28.502 3.492 44.755 1.00 36.59 178 ASP A N 1
ATOM 1326 C CA . ASP A 1 178 ? 27.798 4.766 44.489 1.00 36.59 178 ASP A CA 1
ATOM 1327 C C . ASP A 1 178 ? 27.056 4.764 43.121 1.00 36.59 178 ASP A C 1
ATOM 1329 O O . ASP A 1 178 ? 27.332 3.912 42.269 1.00 36.59 178 ASP A O 1
ATOM 1333 N N . PRO A 1 179 ? 26.046 5.644 42.922 1.00 43.72 179 PRO A N 1
ATOM 1334 C CA . PRO A 1 179 ? 24.832 5.349 42.165 1.00 43.72 179 PRO A CA 1
ATOM 1335 C C . PRO A 1 179 ? 24.687 6.174 40.870 1.00 43.72 179 PRO A C 1
ATOM 1337 O O . PRO A 1 179 ? 25.491 7.044 40.556 1.00 43.72 179 PRO A O 1
ATOM 1340 N N . ALA A 1 180 ? 23.582 5.928 40.158 1.00 34.53 180 ALA A N 1
ATOM 1341 C CA . ALA A 1 180 ? 23.086 6.666 38.989 1.00 34.53 180 ALA A CA 1
ATOM 1342 C C . ALA A 1 180 ? 23.762 6.353 37.642 1.00 34.53 180 ALA A C 1
ATOM 1344 O O . ALA A 1 180 ? 24.454 7.169 37.042 1.00 34.53 180 ALA A O 1
ATOM 1345 N N . SER A 1 181 ? 23.415 5.198 37.074 1.00 33.53 181 SER A N 1
ATOM 1346 C CA . SER A 1 181 ? 23.223 5.125 35.624 1.00 33.53 181 SER A CA 1
ATOM 1347 C C . SER A 1 181 ? 21.732 5.279 35.350 1.00 33.53 181 SER A C 1
ATOM 1349 O O . SER A 1 181 ? 20.949 4.370 35.623 1.00 33.53 181 SER A O 1
ATOM 1351 N N . SER A 1 182 ? 21.337 6.464 34.878 1.00 39.25 182 SER A N 1
ATOM 1352 C CA . SER A 1 182 ? 20.011 6.707 34.301 1.00 39.25 182 SER A CA 1
ATOM 1353 C C . SER A 1 182 ? 19.636 5.570 33.348 1.00 39.25 182 SER A C 1
ATOM 1355 O O . SER A 1 182 ? 20.505 5.127 32.589 1.00 39.25 182 SER A O 1
ATOM 1357 N N . PRO A 1 183 ? 18.367 5.121 33.303 1.00 37.19 183 PRO A N 1
ATOM 1358 C CA . PRO A 1 183 ? 17.940 4.292 32.192 1.00 37.19 183 PRO A CA 1
ATOM 1359 C C . PRO A 1 183 ? 18.156 5.127 30.931 1.00 37.19 183 PRO A C 1
ATOM 1361 O O . PRO A 1 183 ? 17.671 6.258 30.842 1.00 37.19 183 PRO A O 1
ATOM 1364 N N . ALA A 1 184 ? 18.953 4.605 29.998 1.00 40.31 184 ALA A N 1
ATOM 1365 C CA . ALA A 1 184 ? 19.115 5.200 28.685 1.00 40.31 184 ALA A CA 1
ATOM 1366 C C . ALA A 1 184 ? 17.719 5.536 28.158 1.00 40.31 184 ALA A C 1
ATOM 1368 O O . ALA A 1 184 ? 16.864 4.651 28.092 1.00 40.31 184 ALA A O 1
ATOM 1369 N N . SER A 1 185 ? 17.480 6.818 27.873 1.00 45.28 185 SER A N 1
ATOM 1370 C CA . SER A 1 185 ? 16.256 7.307 27.255 1.00 45.28 185 SER A CA 1
ATOM 1371 C C . SER A 1 185 ? 15.923 6.376 26.100 1.00 45.28 185 SER A C 1
ATOM 1373 O O . SER A 1 185 ? 16.648 6.346 25.106 1.00 45.28 185 SER A O 1
ATOM 1375 N N . GLY A 1 186 ? 14.892 5.550 26.276 1.00 39.34 186 GLY A N 1
ATOM 1376 C CA . GLY A 1 186 ? 14.450 4.620 25.255 1.00 39.34 186 GLY A CA 1
ATOM 1377 C C . GLY A 1 186 ? 13.997 5.448 24.069 1.00 39.34 186 GLY A C 1
ATOM 1378 O O . GLY A 1 186 ? 12.907 6.015 24.092 1.00 39.34 186 GLY A O 1
ATOM 1379 N N . THR A 1 187 ? 14.860 5.594 23.069 1.00 49.72 187 THR A N 1
ATOM 1380 C CA . THR A 1 187 ? 14.479 6.202 21.803 1.00 49.72 187 THR A CA 1
ATOM 1381 C C . THR A 1 187 ? 13.390 5.313 21.236 1.00 49.72 187 THR A C 1
ATOM 1383 O O . THR A 1 187 ? 13.658 4.173 20.861 1.00 49.72 187 THR A O 1
ATOM 1386 N N . ASP A 1 188 ? 12.156 5.811 21.242 1.00 56.78 188 ASP A N 1
ATOM 1387 C CA . ASP A 1 188 ? 11.020 5.112 20.662 1.00 56.78 188 ASP A CA 1
ATOM 1388 C C . ASP A 1 188 ? 11.395 4.717 19.221 1.00 56.78 188 ASP A C 1
ATOM 1390 O O . ASP A 1 188 ? 11.695 5.607 18.416 1.00 56.78 188 ASP A O 1
ATOM 1394 N N . PRO A 1 189 ? 11.430 3.420 18.867 1.00 52.84 189 PRO A N 1
ATOM 1395 C CA . PRO A 1 189 ? 11.786 2.995 17.519 1.00 52.84 189 PRO A CA 1
ATOM 1396 C C . PRO A 1 189 ? 10.854 3.607 16.457 1.00 52.84 189 PRO A C 1
ATOM 1398 O O . PRO A 1 189 ? 11.277 3.780 15.312 1.00 52.84 189 PRO A O 1
ATOM 1401 N N . ALA A 1 190 ? 9.632 4.025 16.822 1.00 51.34 190 ALA A N 1
ATOM 1402 C CA . ALA A 1 190 ? 8.705 4.741 15.940 1.00 51.34 190 ALA A CA 1
ATOM 1403 C C . ALA A 1 190 ? 9.105 6.207 15.673 1.00 51.34 190 ALA A C 1
ATOM 1405 O O . ALA A 1 190 ? 8.612 6.851 14.737 1.00 51.34 190 ALA A O 1
ATOM 1406 N N . SER A 1 191 ? 10.036 6.742 16.465 1.00 51.56 191 SER A N 1
ATOM 1407 C CA . SER A 1 191 ? 10.706 8.019 16.204 1.00 51.56 191 SER A CA 1
ATOM 1408 C C . SER A 1 191 ? 11.859 7.877 15.206 1.00 51.56 191 SER A C 1
ATOM 1410 O O . SER A 1 191 ? 12.448 8.890 14.831 1.00 51.56 191 SER A O 1
ATOM 1412 N N . SER A 1 192 ? 12.182 6.656 14.743 1.00 54.72 192 SER A N 1
ATOM 1413 C CA . SER A 1 192 ? 13.232 6.443 13.746 1.00 54.72 192 SER A CA 1
ATOM 1414 C C . SER A 1 192 ? 12.906 7.199 12.451 1.00 54.72 192 SER A C 1
ATOM 1416 O O . SER A 1 192 ? 11.944 6.855 11.750 1.00 54.72 192 SER A O 1
ATOM 1418 N N . PRO A 1 193 ? 13.729 8.192 12.063 1.00 54.84 193 PRO A N 1
ATOM 1419 C CA . PRO A 1 193 ? 13.519 8.951 10.838 1.00 54.84 193 PRO A CA 1
ATOM 1420 C C . PRO A 1 193 ? 13.602 8.082 9.582 1.00 54.84 193 PRO A C 1
ATOM 1422 O O . PRO A 1 193 ? 13.227 8.542 8.513 1.00 54.84 193 PRO A O 1
ATOM 1425 N N . ALA A 1 194 ? 14.159 6.870 9.663 1.00 58.66 194 ALA A N 1
ATOM 1426 C CA . ALA A 1 194 ? 14.295 5.966 8.525 1.00 58.66 194 ALA A CA 1
ATOM 1427 C C . ALA A 1 194 ? 12.967 5.271 8.178 1.00 58.66 194 ALA A C 1
ATOM 1429 O O . ALA A 1 194 ? 12.584 5.258 7.013 1.00 58.66 194 ALA A O 1
ATOM 1430 N N . LEU A 1 195 ? 12.225 4.773 9.174 1.00 57.72 195 LEU A N 1
ATOM 1431 C CA . LEU A 1 195 ? 10.941 4.091 8.947 1.00 57.72 195 LEU A CA 1
ATOM 1432 C C . LEU A 1 195 ? 9.855 5.058 8.458 1.00 57.72 195 LEU A C 1
ATOM 1434 O O . LEU A 1 195 ? 9.061 4.716 7.590 1.00 57.72 195 LEU A O 1
ATOM 1438 N N . ARG A 1 196 ? 9.883 6.311 8.928 1.00 60.84 196 ARG A N 1
ATOM 1439 C CA . ARG A 1 196 ? 8.973 7.372 8.461 1.00 60.84 196 ARG A CA 1
ATOM 1440 C C . ARG A 1 196 ? 9.218 7.821 7.014 1.00 60.84 196 ARG A C 1
ATOM 1442 O O . ARG A 1 196 ? 8.397 8.555 6.478 1.00 60.84 196 ARG A O 1
ATOM 1449 N N . ARG A 1 197 ? 10.319 7.404 6.373 1.00 70.38 197 ARG A N 1
ATOM 1450 C CA . ARG A 1 197 ? 10.578 7.686 4.946 1.00 70.38 197 ARG A CA 1
ATOM 1451 C C . ARG A 1 197 ? 9.889 6.704 4.004 1.00 70.38 197 ARG A C 1
ATOM 1453 O O . ARG A 1 197 ? 9.837 6.985 2.816 1.00 70.38 197 ARG A O 1
ATOM 1460 N N . VAL A 1 198 ? 9.364 5.590 4.515 1.00 79.69 198 VAL A N 1
ATOM 1461 C CA . VAL A 1 198 ? 8.577 4.613 3.750 1.00 79.69 198 VAL A CA 1
ATOM 1462 C C . VAL A 1 198 ? 7.148 5.166 3.628 1.00 79.69 198 VAL A C 1
ATOM 1464 O O . VAL A 1 198 ? 6.445 5.210 4.642 1.00 79.69 198 VAL A O 1
ATOM 1467 N N . PRO A 1 199 ? 6.685 5.620 2.444 1.00 91.31 199 PRO A N 1
ATOM 1468 C CA . PRO A 1 199 ? 5.428 6.365 2.336 1.00 91.31 199 PRO A CA 1
ATOM 1469 C C . PRO A 1 199 ? 4.188 5.636 2.899 1.00 91.31 199 PRO A C 1
ATOM 1471 O O . PRO A 1 199 ? 3.426 6.275 3.626 1.00 91.31 199 PRO A O 1
ATOM 1474 N N . PRO A 1 200 ? 3.986 4.316 2.684 1.00 94.19 200 PRO A N 1
ATOM 1475 C CA . PRO A 1 200 ? 2.880 3.583 3.306 1.00 94.19 200 PRO A CA 1
ATOM 1476 C C . PRO A 1 200 ? 2.928 3.566 4.839 1.00 94.19 200 PRO A C 1
ATOM 1478 O O . PRO A 1 200 ? 1.887 3.651 5.488 1.00 94.19 200 PRO A O 1
ATOM 1481 N N . PHE A 1 201 ? 4.123 3.479 5.434 1.00 93.81 201 PHE A N 1
ATOM 1482 C CA . PHE A 1 201 ? 4.281 3.493 6.892 1.00 93.81 201 PHE A CA 1
ATOM 1483 C C . PHE A 1 201 ? 3.942 4.874 7.461 1.00 93.81 201 PHE A C 1
ATOM 1485 O O . PHE A 1 201 ? 3.250 4.983 8.471 1.00 93.81 201 PHE A O 1
ATOM 1492 N N . ALA A 1 202 ? 4.372 5.938 6.779 1.00 93.44 202 ALA A N 1
ATOM 1493 C CA . ALA A 1 202 ? 4.025 7.305 7.151 1.00 93.44 202 ALA A CA 1
ATOM 1494 C C . ALA A 1 202 ? 2.506 7.557 7.100 1.00 93.44 202 ALA A C 1
ATOM 1496 O O . ALA A 1 202 ? 1.969 8.205 7.996 1.00 93.44 202 ALA A O 1
ATOM 1497 N N . GLU A 1 203 ? 1.806 7.009 6.100 1.00 95.56 203 GLU A N 1
ATOM 1498 C CA . GLU A 1 203 ? 0.343 7.112 6.000 1.00 95.56 203 GLU A CA 1
ATOM 1499 C C . GLU A 1 203 ? -0.373 6.400 7.161 1.00 95.56 203 GLU A C 1
ATOM 1501 O O . GLU A 1 203 ? -1.322 6.940 7.728 1.00 95.56 203 GLU A O 1
ATOM 1506 N N . LEU A 1 204 ? 0.107 5.218 7.566 1.00 95.94 204 LEU A N 1
ATOM 1507 C CA . LEU A 1 204 ? -0.397 4.516 8.752 1.00 95.94 204 LEU A CA 1
ATOM 1508 C C . LEU A 1 204 ? -0.214 5.352 10.025 1.00 95.94 204 LEU A C 1
ATOM 1510 O O . LEU A 1 204 ? -1.154 5.510 10.804 1.00 95.94 204 LEU A O 1
ATOM 1514 N N . VAL A 1 205 ? 0.985 5.901 10.225 1.00 95.62 205 VAL A N 1
ATOM 1515 C CA . VAL A 1 205 ? 1.298 6.759 11.376 1.00 95.62 205 VAL A CA 1
ATOM 1516 C C . VAL A 1 205 ? 0.377 7.980 11.416 1.00 95.62 205 VAL A C 1
ATOM 1518 O O . VAL A 1 205 ? -0.166 8.283 12.474 1.00 95.62 205 VAL A O 1
ATOM 1521 N N . ALA A 1 206 ? 0.131 8.626 10.272 1.00 95.19 206 ALA A N 1
ATOM 1522 C CA . ALA A 1 206 ? -0.780 9.765 10.186 1.00 95.19 206 ALA A CA 1
ATOM 1523 C C . ALA A 1 206 ? -2.222 9.397 10.584 1.00 95.19 206 ALA A C 1
ATOM 1525 O O . ALA A 1 206 ? -2.854 10.129 11.343 1.00 95.19 206 ALA A O 1
ATOM 1526 N N . ALA A 1 207 ? -2.730 8.244 10.135 1.00 95.94 207 ALA A N 1
ATOM 1527 C CA . ALA A 1 207 ? -4.068 7.780 10.507 1.00 95.94 207 ALA A CA 1
ATOM 1528 C C . ALA A 1 207 ? -4.186 7.448 12.008 1.00 95.94 207 ALA A C 1
ATOM 1530 O O . ALA A 1 207 ? -5.208 7.736 12.632 1.00 95.94 207 ALA A O 1
ATOM 1531 N N . LEU A 1 208 ? -3.137 6.876 12.608 1.00 97.12 208 LEU A N 1
ATOM 1532 C CA . LEU A 1 208 ? -3.083 6.620 14.050 1.00 97.12 208 LEU A CA 1
ATOM 1533 C C . LEU A 1 208 ? -3.010 7.924 14.861 1.00 97.12 208 LEU A C 1
ATOM 1535 O O . LEU A 1 208 ? -3.677 8.045 15.889 1.00 97.12 208 LEU A O 1
ATOM 1539 N N . ASP A 1 209 ? -2.236 8.906 14.397 1.00 96.56 209 ASP A N 1
ATOM 1540 C CA . ASP A 1 209 ? -2.140 10.229 15.026 1.00 96.56 209 ASP A CA 1
ATOM 1541 C C . ASP A 1 209 ? -3.490 10.966 14.992 1.00 96.56 209 ASP A C 1
ATOM 1543 O O . ASP A 1 209 ? -3.875 11.593 15.978 1.00 96.56 209 ASP A O 1
ATOM 1547 N N . GLU A 1 210 ? -4.263 10.833 13.912 1.00 95.81 210 GLU A N 1
ATOM 1548 C CA . GLU A 1 210 ? -5.628 11.370 13.831 1.00 95.81 210 GLU A CA 1
ATOM 1549 C C . GLU A 1 210 ? -6.597 10.665 14.791 1.00 95.81 210 GLU A C 1
ATOM 1551 O O . GLU A 1 210 ? -7.420 11.324 15.432 1.00 95.81 210 GLU A O 1
ATOM 1556 N N . CYS A 1 211 ? -6.478 9.343 14.963 1.00 96.75 211 CYS A N 1
ATOM 1557 C CA . CYS A 1 211 ? -7.250 8.618 15.977 1.00 96.75 211 CYS A CA 1
ATOM 1558 C C . CYS A 1 211 ? -6.945 9.141 17.388 1.00 96.75 211 CYS A C 1
ATOM 1560 O O . CYS A 1 211 ? -7.859 9.335 18.187 1.00 96.75 211 CYS A O 1
ATOM 1562 N N . ALA A 1 212 ? -5.677 9.435 17.684 1.00 97.12 212 ALA A N 1
ATOM 1563 C CA . ALA A 1 212 ? -5.290 10.018 18.964 1.00 97.12 212 ALA A CA 1
ATOM 1564 C C . ALA A 1 212 ? -5.807 11.456 19.139 1.00 97.12 212 ALA A C 1
ATOM 1566 O O . ALA A 1 212 ? -6.340 11.806 20.190 1.00 97.12 212 ALA A O 1
ATOM 1567 N N . ALA A 1 213 ? -5.703 12.286 18.098 1.00 96.56 213 ALA A N 1
ATOM 1568 C CA . ALA A 1 213 ? -6.147 13.680 18.128 1.00 96.56 213 ALA A CA 1
ATOM 1569 C C . ALA A 1 213 ? -7.670 13.832 18.279 1.00 96.56 213 ALA A C 1
ATOM 1571 O O . ALA A 1 213 ? -8.144 14.836 18.811 1.00 96.56 213 ALA A O 1
ATOM 1572 N N . THR A 1 214 ? -8.442 12.852 17.803 1.00 96.00 214 THR A N 1
ATOM 1573 C CA . THR A 1 214 ? -9.910 12.855 17.889 1.00 96.00 214 THR A CA 1
ATOM 1574 C C . THR A 1 214 ? -10.453 12.230 19.169 1.00 96.00 214 THR A C 1
ATOM 1576 O O . THR A 1 214 ? -11.628 12.434 19.449 1.00 96.00 214 THR A O 1
ATOM 1579 N N . GLY A 1 215 ? -9.623 11.526 19.947 1.00 95.94 215 GLY A N 1
ATOM 1580 C CA . GLY A 1 215 ? -10.039 10.796 21.150 1.00 95.94 215 GLY A CA 1
ATOM 1581 C C . GLY A 1 215 ? -10.384 9.324 20.908 1.00 95.94 215 GLY A C 1
ATOM 1582 O O . GLY A 1 215 ? -10.554 8.576 21.867 1.00 95.94 215 GLY A O 1
ATOM 1583 N N . ALA A 1 216 ? -10.393 8.872 19.649 1.00 95.81 216 ALA A N 1
ATOM 1584 C CA . ALA A 1 216 ? -10.683 7.484 19.290 1.00 95.81 216 ALA A CA 1
ATOM 1585 C C . ALA A 1 216 ? -9.633 6.479 19.802 1.00 95.81 216 ALA A C 1
ATOM 1587 O O . ALA A 1 216 ? -9.915 5.282 19.891 1.00 95.81 216 ALA A O 1
ATOM 1588 N N . LEU A 1 217 ? -8.423 6.961 20.104 1.00 96.69 217 LEU A N 1
ATOM 1589 C CA . LEU A 1 217 ? -7.316 6.197 20.669 1.00 96.69 217 LEU A CA 1
ATOM 1590 C C . LEU A 1 217 ? -6.652 7.003 21.793 1.00 96.69 217 LEU A C 1
ATOM 1592 O O . LEU A 1 217 ? -6.330 8.176 21.613 1.00 96.69 217 LEU A O 1
ATOM 1596 N N . SER A 1 218 ? -6.406 6.391 22.953 1.00 96.12 218 SER A N 1
ATOM 1597 C CA . SER A 1 218 ? -5.667 7.077 24.022 1.00 96.12 218 SER A CA 1
ATOM 1598 C C . SER A 1 218 ? -4.196 7.279 23.635 1.00 96.12 218 SER A C 1
ATOM 1600 O O . SER A 1 218 ? -3.628 6.501 22.868 1.00 96.12 218 SER A O 1
ATOM 1602 N N . LEU A 1 219 ? -3.532 8.297 24.196 1.00 93.62 219 LEU A N 1
ATOM 1603 C CA . LEU A 1 219 ? -2.104 8.540 23.932 1.00 93.62 219 LEU A CA 1
ATOM 1604 C C . LEU A 1 219 ? -1.207 7.374 24.370 1.00 93.62 219 LEU A C 1
ATOM 1606 O O . LEU A 1 219 ? -0.166 7.138 23.761 1.00 93.62 219 LEU A O 1
ATOM 1610 N N . GLU A 1 220 ? -1.602 6.653 25.419 1.00 93.81 220 GLU A N 1
ATOM 1611 C CA . GLU A 1 220 ? -0.904 5.452 25.878 1.00 93.81 220 GLU A CA 1
ATOM 1612 C C . GLU A 1 220 ? -1.003 4.338 24.835 1.00 93.81 220 GLU A C 1
ATOM 1614 O O . GLU A 1 220 ? 0.019 3.808 24.408 1.00 93.81 220 GLU A O 1
ATOM 1619 N N . ARG A 1 221 ? -2.218 4.055 24.353 1.00 94.94 221 ARG A N 1
ATOM 1620 C CA . ARG A 1 221 ? -2.468 3.022 23.343 1.00 94.94 221 ARG A CA 1
ATOM 1621 C C . ARG A 1 221 ? -1.919 3.383 21.966 1.00 94.94 221 ARG A C 1
ATOM 1623 O O . ARG A 1 221 ? -1.549 2.501 21.202 1.00 94.94 221 ARG A O 1
ATOM 1630 N N . ARG A 1 222 ? -1.814 4.677 21.655 1.00 96.00 222 ARG A N 1
ATOM 1631 C CA . ARG A 1 222 ? -1.174 5.170 20.433 1.00 96.00 222 ARG A CA 1
ATOM 1632 C C . ARG A 1 222 ? 0.302 4.781 20.358 1.00 96.00 222 ARG A C 1
ATOM 1634 O O . ARG A 1 222 ? 0.770 4.497 19.258 1.00 96.00 222 ARG A O 1
ATOM 1641 N N . ARG A 1 223 ? 1.046 4.781 21.470 1.00 93.06 223 ARG A N 1
ATOM 1642 C CA . ARG A 1 223 ? 2.491 4.489 21.459 1.00 93.06 223 ARG A CA 1
ATOM 1643 C C . ARG A 1 223 ? 2.753 3.055 20.995 1.00 93.06 223 ARG A C 1
ATOM 1645 O O . ARG A 1 223 ? 2.336 2.104 21.644 1.00 93.06 223 ARG A O 1
ATOM 1652 N N . GLY A 1 224 ? 3.471 2.905 19.884 1.00 91.38 224 GLY A N 1
ATOM 1653 C CA . GLY A 1 224 ? 3.854 1.605 19.329 1.00 91.38 224 GLY A CA 1
ATOM 1654 C C . GLY A 1 224 ? 2.756 0.888 18.534 1.00 91.38 224 GLY A C 1
ATOM 1655 O O . GLY A 1 224 ? 3.027 -0.172 17.966 1.00 91.38 224 GLY A O 1
ATOM 1656 N N . ALA A 1 225 ? 1.545 1.452 18.435 1.00 96.44 225 ALA A N 1
ATOM 1657 C CA . ALA A 1 225 ? 0.445 0.869 17.665 1.00 96.44 225 ALA A CA 1
ATOM 1658 C C . ALA A 1 225 ? 0.788 0.678 16.178 1.00 96.44 225 ALA A C 1
ATOM 1660 O O . ALA A 1 225 ? 0.287 -0.254 15.546 1.00 96.44 225 ALA A O 1
ATOM 1661 N N . GLU A 1 226 ? 1.663 1.521 15.619 1.00 95.19 226 GLU A N 1
ATOM 1662 C CA . GLU A 1 226 ? 2.126 1.416 14.233 1.00 95.19 226 GLU A CA 1
ATOM 1663 C C . GLU A 1 226 ? 2.816 0.083 13.947 1.00 95.19 226 GLU A C 1
ATOM 1665 O O . GLU A 1 226 ? 2.642 -0.452 12.857 1.00 95.19 226 GLU A O 1
ATOM 1670 N N . PHE A 1 227 ? 3.536 -0.495 14.912 1.00 94.81 227 PHE A N 1
ATOM 1671 C CA . PHE A 1 227 ? 4.216 -1.774 14.715 1.00 94.81 227 PHE A CA 1
ATOM 1672 C C . PHE A 1 227 ? 3.221 -2.924 14.636 1.00 94.81 227 PHE A C 1
ATOM 1674 O O . PHE A 1 227 ? 3.271 -3.709 13.694 1.00 94.81 227 PHE A O 1
ATOM 1681 N N . SER A 1 228 ? 2.269 -2.984 15.567 1.00 96.50 228 SER A N 1
ATOM 1682 C CA . SER A 1 228 ? 1.237 -4.023 15.568 1.00 96.50 228 SER A CA 1
ATOM 1683 C C . SER A 1 228 ? 0.343 -3.925 14.327 1.00 96.50 228 SER A C 1
ATOM 1685 O O . SER A 1 228 ? 0.080 -4.936 13.675 1.00 96.50 228 SER A O 1
ATOM 1687 N N . CYS A 1 229 ? -0.061 -2.707 13.946 1.00 97.50 229 CYS A N 1
ATOM 1688 C CA . CYS A 1 229 ? -0.840 -2.468 12.730 1.00 97.50 229 CYS A CA 1
ATOM 1689 C C . CYS A 1 229 ? -0.063 -2.852 11.467 1.00 97.50 229 CYS A C 1
ATOM 1691 O O . CYS A 1 229 ? -0.599 -3.549 10.604 1.00 97.50 229 CYS A O 1
ATOM 1693 N N . TRP A 1 230 ? 1.202 -2.431 11.364 1.00 96.31 230 TRP A N 1
ATOM 1694 C CA . TRP A 1 230 ? 2.055 -2.749 10.223 1.00 96.31 230 TRP A CA 1
ATOM 1695 C C . TRP A 1 230 ? 2.269 -4.253 10.086 1.00 96.31 230 TRP A C 1
ATOM 1697 O O . TRP A 1 230 ? 2.056 -4.798 9.008 1.00 96.31 230 TRP A O 1
ATOM 1707 N N . SER A 1 231 ? 2.631 -4.942 11.170 1.00 96.88 231 SER A N 1
ATOM 1708 C CA . SER A 1 231 ? 2.843 -6.391 11.165 1.00 96.88 231 SER A CA 1
ATOM 1709 C C . SER A 1 231 ? 1.585 -7.162 10.771 1.00 96.88 231 SER A C 1
ATOM 1711 O O . SER A 1 231 ? 1.679 -8.081 9.960 1.00 96.88 231 SER A O 1
ATOM 1713 N N . ALA A 1 232 ? 0.415 -6.781 11.292 1.00 97.88 232 ALA A N 1
ATOM 1714 C CA . ALA A 1 232 ? -0.847 -7.436 10.954 1.00 97.88 232 ALA A CA 1
ATOM 1715 C C . ALA A 1 232 ? -1.178 -7.293 9.460 1.00 97.88 232 ALA A C 1
ATOM 1717 O O . ALA A 1 232 ? -1.443 -8.281 8.775 1.00 97.88 232 ALA A O 1
ATOM 1718 N N . VAL A 1 233 ? -1.112 -6.067 8.937 1.00 96.62 233 VAL A N 1
ATOM 1719 C CA . VAL A 1 233 ? -1.461 -5.755 7.545 1.00 96.62 233 VAL A CA 1
ATOM 1720 C C . VAL A 1 233 ? -0.431 -6.313 6.559 1.00 96.62 233 VAL A C 1
ATOM 1722 O O . VAL A 1 233 ? -0.810 -6.957 5.580 1.00 96.62 233 VAL A O 1
ATOM 1725 N N . HIS A 1 234 ? 0.864 -6.126 6.826 1.00 96.12 234 HIS A N 1
ATOM 1726 C CA . HIS A 1 234 ? 1.941 -6.643 5.982 1.00 96.12 234 HIS A CA 1
ATOM 1727 C C . HIS A 1 234 ? 1.977 -8.176 5.995 1.00 96.12 234 HIS A C 1
ATOM 1729 O O . HIS A 1 234 ? 2.057 -8.793 4.938 1.00 96.12 234 HIS A O 1
ATOM 1735 N N . GLY A 1 235 ? 1.828 -8.808 7.164 1.00 96.56 235 GLY A N 1
ATOM 1736 C CA . GLY A 1 235 ? 1.762 -10.267 7.273 1.00 96.56 235 GLY A CA 1
ATOM 1737 C C . GLY A 1 235 ? 0.547 -10.858 6.552 1.00 96.56 235 GLY A C 1
ATOM 1738 O O . GLY A 1 235 ? 0.663 -11.869 5.865 1.00 96.56 235 GLY A O 1
ATOM 1739 N N . CYS A 1 236 ? -0.613 -10.204 6.643 1.00 97.56 236 CYS A N 1
ATOM 1740 C CA . CYS A 1 236 ? -1.805 -10.597 5.894 1.00 97.56 236 CYS A CA 1
ATOM 1741 C C . CYS A 1 236 ? -1.573 -10.516 4.375 1.00 97.56 236 CYS A C 1
ATOM 1743 O O . CYS A 1 236 ? -1.875 -11.469 3.654 1.00 97.56 236 CYS A O 1
ATOM 1745 N N . ALA A 1 237 ? -0.960 -9.427 3.900 1.00 96.94 237 ALA A N 1
ATOM 1746 C CA . ALA A 1 237 ? -0.572 -9.279 2.500 1.00 96.94 237 ALA A CA 1
ATOM 1747 C C . ALA A 1 237 ? 0.413 -10.377 2.055 1.00 96.94 237 ALA A C 1
ATOM 1749 O O . ALA A 1 237 ? 0.189 -11.006 1.023 1.00 96.94 237 ALA A O 1
ATOM 1750 N N . GLU A 1 238 ? 1.433 -10.692 2.857 1.00 95.75 238 GLU A N 1
ATOM 1751 C CA . GLU A 1 238 ? 2.383 -11.779 2.578 1.00 95.75 238 GLU A CA 1
ATOM 1752 C C . GLU A 1 238 ? 1.685 -13.133 2.404 1.00 95.75 238 GLU A C 1
ATOM 1754 O O . GLU A 1 238 ? 1.953 -13.864 1.445 1.00 95.75 238 GLU A O 1
ATOM 1759 N N . LEU A 1 239 ? 0.725 -13.456 3.277 1.00 96.81 239 LEU A N 1
ATOM 1760 C CA . LEU A 1 239 ? -0.055 -14.690 3.165 1.00 96.81 239 LEU A CA 1
ATOM 1761 C C . LEU A 1 239 ? -0.830 -14.775 1.841 1.00 96.81 239 LEU A C 1
ATOM 1763 O O . LEU A 1 239 ? -1.018 -15.877 1.322 1.00 96.81 239 LEU A O 1
ATOM 1767 N N . MET A 1 240 ? -1.267 -13.636 1.300 1.00 96.06 240 MET A N 1
ATOM 1768 C CA . MET A 1 240 ? -2.061 -13.527 0.071 1.00 96.06 240 MET A CA 1
ATOM 1769 C C . MET A 1 240 ? -1.208 -13.462 -1.201 1.00 96.06 240 MET A C 1
ATOM 1771 O O . MET A 1 240 ? -1.635 -13.958 -2.245 1.00 96.06 240 MET A O 1
ATOM 1775 N N . VAL A 1 241 ? -0.014 -12.869 -1.134 1.00 93.94 241 VAL A N 1
ATOM 1776 C CA . VAL A 1 241 ? 0.876 -12.698 -2.292 1.00 93.94 241 VAL A CA 1
ATOM 1777 C C . VAL A 1 241 ? 1.805 -13.903 -2.461 1.00 93.94 241 VAL A C 1
ATOM 1779 O O . VAL A 1 241 ? 1.941 -14.440 -3.565 1.00 93.94 241 VAL A O 1
ATOM 1782 N N . HIS A 1 242 ? 2.411 -14.372 -1.370 1.00 91.62 242 HIS A N 1
ATOM 1783 C CA . HIS A 1 242 ? 3.439 -15.417 -1.391 1.00 91.62 242 HIS A CA 1
ATOM 1784 C C . HIS A 1 242 ? 3.090 -16.650 -0.548 1.00 91.62 242 HIS A C 1
ATOM 1786 O O . HIS A 1 242 ? 3.695 -17.705 -0.741 1.00 91.62 242 HIS A O 1
ATOM 1792 N N . GLY A 1 243 ? 2.125 -16.536 0.362 1.00 93.06 243 GLY A N 1
ATOM 1793 C CA . GLY A 1 243 ? 1.761 -17.590 1.300 1.00 93.06 243 GLY A CA 1
ATOM 1794 C C . GLY A 1 243 ? 0.574 -18.472 0.876 1.00 93.06 243 GLY A C 1
ATOM 1795 O O . GLY A 1 243 ? 0.215 -18.552 -0.301 1.00 93.06 243 GLY A O 1
ATOM 1796 N N . PRO A 1 244 ? -0.047 -19.172 1.844 1.00 95.12 244 PRO A N 1
ATOM 1797 C CA . PRO A 1 244 ? -1.063 -20.195 1.590 1.00 95.12 244 PRO A CA 1
ATOM 1798 C C . PRO A 1 244 ? -2.402 -19.648 1.079 1.00 95.12 244 PRO A C 1
ATOM 1800 O O . PRO A 1 244 ? -3.227 -20.425 0.607 1.00 95.12 244 PRO A O 1
ATOM 1803 N N . LEU A 1 245 ? -2.641 -18.335 1.161 1.00 94.62 245 LEU A N 1
ATOM 1804 C CA . LEU A 1 245 ? -3.850 -17.704 0.622 1.00 94.62 245 LEU A CA 1
ATOM 1805 C C . LEU A 1 245 ? -3.669 -17.248 -0.832 1.00 94.62 245 LEU A C 1
ATOM 1807 O O . LEU A 1 245 ? -4.604 -16.711 -1.432 1.00 94.62 245 LEU A O 1
ATOM 1811 N N . ARG A 1 246 ? -2.493 -17.477 -1.429 1.00 94.62 246 ARG A N 1
ATOM 1812 C CA . ARG A 1 246 ? -2.237 -17.154 -2.830 1.00 94.62 246 ARG A CA 1
ATOM 1813 C C . ARG A 1 246 ? -3.195 -17.915 -3.748 1.00 94.62 246 ARG A C 1
ATOM 1815 O O . ARG A 1 246 ? -3.240 -19.140 -3.753 1.00 94.62 246 ARG A O 1
ATOM 1822 N N . GLY A 1 247 ? -3.937 -17.170 -4.568 1.00 91.50 247 GLY A N 1
ATOM 1823 C CA . GLY A 1 247 ? -4.917 -17.730 -5.507 1.00 91.50 247 GLY A CA 1
ATOM 1824 C C . GLY A 1 247 ? -6.261 -18.111 -4.878 1.00 91.50 247 GLY A C 1
ATOM 1825 O O . GLY A 1 247 ? -7.131 -18.619 -5.586 1.00 91.50 247 GLY A O 1
ATOM 1826 N N . ALA A 1 248 ? -6.464 -17.846 -3.582 1.00 95.06 248 ALA A N 1
ATOM 1827 C CA . ALA A 1 248 ? -7.760 -18.034 -2.945 1.00 95.06 248 ALA A CA 1
ATOM 1828 C C . ALA A 1 248 ? -8.846 -17.140 -3.590 1.00 95.06 248 ALA A C 1
ATOM 1830 O O . ALA A 1 248 ? -8.541 -16.066 -4.124 1.00 95.06 248 ALA A O 1
ATOM 1831 N N . PRO A 1 249 ? -10.135 -17.538 -3.537 1.00 96.06 249 PRO A N 1
ATOM 1832 C CA . PRO A 1 249 ? -11.220 -16.736 -4.091 1.00 96.06 249 PRO A CA 1
ATOM 1833 C C . PRO A 1 249 ? -11.273 -15.335 -3.473 1.00 96.06 249 PRO A C 1
ATOM 1835 O O . PRO A 1 249 ? -11.213 -15.180 -2.253 1.00 96.06 249 PRO A O 1
ATOM 1838 N N . ARG A 1 250 ? -11.477 -14.305 -4.307 1.00 91.06 250 ARG A N 1
ATOM 1839 C CA . ARG A 1 250 ? -11.543 -12.900 -3.858 1.00 91.06 250 ARG A CA 1
ATOM 1840 C C . ARG A 1 250 ? -12.483 -12.644 -2.666 1.00 91.06 250 ARG A C 1
ATOM 1842 O O . ARG A 1 250 ? -12.101 -11.841 -1.819 1.00 91.06 250 ARG A O 1
ATOM 1849 N N . PRO A 1 251 ? -13.673 -13.275 -2.556 1.00 94.44 251 PRO A N 1
ATOM 1850 C CA . PRO A 1 251 ? -14.525 -13.102 -1.378 1.00 94.44 251 PRO A CA 1
ATOM 1851 C C . PRO A 1 251 ? -13.857 -13.559 -0.075 1.00 94.44 251 PRO A C 1
ATOM 1853 O O . PRO A 1 251 ? -13.925 -12.840 0.914 1.00 94.44 251 PRO A O 1
ATOM 1856 N N . VAL A 1 252 ? -13.150 -14.695 -0.103 1.00 94.62 252 VAL A N 1
ATOM 1857 C CA . VAL A 1 252 ? -12.429 -15.243 1.059 1.00 94.62 252 VAL A CA 1
ATOM 1858 C C . VAL A 1 252 ? -11.284 -14.317 1.456 1.00 94.62 252 VAL A C 1
ATOM 1860 O O . VAL A 1 252 ? -11.147 -13.956 2.620 1.00 94.62 252 VAL A O 1
ATOM 1863 N N . VAL A 1 253 ? -10.488 -13.878 0.477 1.00 94.44 253 VAL A N 1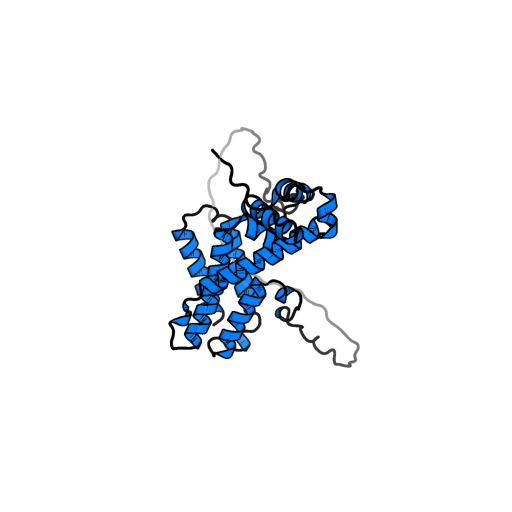
ATOM 1864 C CA . VAL A 1 253 ? -9.370 -12.950 0.705 1.00 94.44 253 VAL A CA 1
ATOM 1865 C C . VAL A 1 253 ? -9.862 -11.640 1.328 1.00 94.44 253 VAL A C 1
ATOM 1867 O O . VAL A 1 253 ? -9.258 -11.144 2.276 1.00 94.44 253 VAL A O 1
ATOM 1870 N N . ARG A 1 254 ? -10.990 -11.103 0.842 1.00 93.62 254 ARG A N 1
ATOM 1871 C CA . ARG A 1 254 ? -11.603 -9.892 1.400 1.00 93.62 254 ARG A CA 1
ATOM 1872 C C . ARG A 1 254 ? -12.071 -10.093 2.838 1.00 93.62 254 ARG A C 1
ATOM 1874 O O . ARG A 1 254 ? -11.799 -9.230 3.662 1.00 93.62 254 ARG A O 1
ATOM 1881 N N . GLU A 1 255 ? -12.747 -11.199 3.134 1.00 96.62 255 GLU A N 1
ATOM 1882 C CA . GLU A 1 255 ? -13.223 -11.491 4.491 1.00 96.62 255 GLU A CA 1
ATOM 1883 C C . GLU A 1 255 ? -12.057 -11.581 5.484 1.00 96.62 255 GLU A C 1
ATOM 1885 O O . GLU A 1 255 ? -12.112 -10.992 6.562 1.00 96.62 255 GLU A O 1
ATOM 1890 N N . VAL A 1 256 ? -10.970 -12.260 5.102 1.00 97.50 256 VAL A N 1
ATOM 1891 C CA . VAL A 1 256 ? -9.754 -12.346 5.925 1.00 97.50 256 VAL A CA 1
ATOM 1892 C C . VAL A 1 256 ? -9.123 -10.967 6.119 1.00 97.50 256 VAL A C 1
ATOM 1894 O O . VAL A 1 256 ? -8.768 -10.621 7.243 1.00 97.50 256 VAL A O 1
ATOM 1897 N N . ALA A 1 257 ? -9.012 -10.164 5.056 1.00 96.69 257 ALA A N 1
ATOM 1898 C CA . ALA A 1 257 ? -8.463 -8.812 5.139 1.00 96.69 257 ALA A CA 1
ATOM 1899 C C . ALA A 1 257 ? -9.274 -7.919 6.090 1.00 96.69 257 ALA A C 1
ATOM 1901 O O . ALA A 1 257 ? -8.699 -7.241 6.938 1.00 96.69 257 ALA A O 1
ATOM 1902 N N . GLU A 1 258 ? -10.604 -7.937 5.965 1.00 96.88 258 GLU A N 1
ATOM 1903 C CA . GLU A 1 258 ? -11.506 -7.180 6.836 1.00 96.88 258 GLU A CA 1
ATOM 1904 C C . GLU A 1 258 ? -11.388 -7.634 8.288 1.00 96.88 258 GLU A C 1
ATOM 1906 O O . GLU A 1 258 ? -11.177 -6.788 9.151 1.00 96.88 258 GLU A O 1
ATOM 1911 N N . ARG A 1 259 ? -11.403 -8.948 8.547 1.00 98.19 259 ARG A N 1
ATOM 1912 C CA . ARG A 1 259 ? -11.232 -9.495 9.898 1.00 98.19 259 ARG A CA 1
ATOM 1913 C C . ARG A 1 259 ? -9.907 -9.068 10.529 1.00 98.19 259 ARG A C 1
ATOM 1915 O O . ARG A 1 259 ? -9.919 -8.544 11.631 1.00 98.19 259 ARG A O 1
ATOM 1922 N N . VAL A 1 260 ? -8.780 -9.229 9.830 1.00 98.31 260 VAL A N 1
ATOM 1923 C CA . VAL A 1 260 ? -7.457 -8.854 10.365 1.00 98.31 260 VAL A CA 1
ATOM 1924 C C . VAL A 1 260 ? -7.393 -7.368 10.715 1.00 98.31 260 VAL A C 1
ATOM 1926 O O . VAL A 1 260 ? -6.879 -7.015 11.774 1.00 98.31 260 VAL A O 1
ATOM 1929 N N . VAL A 1 261 ? -7.904 -6.498 9.837 1.00 97.88 261 VAL A N 1
ATOM 1930 C CA . VAL A 1 261 ? -7.904 -5.047 10.070 1.00 97.88 261 VAL A CA 1
ATOM 1931 C C . VAL A 1 261 ? -8.845 -4.670 11.218 1.00 97.88 261 VAL A C 1
ATOM 1933 O O . VAL A 1 261 ? -8.494 -3.832 12.046 1.00 97.88 261 VAL A O 1
ATOM 1936 N N . ASP A 1 262 ? -10.021 -5.287 11.298 1.00 97.69 262 ASP A N 1
ATOM 1937 C CA . ASP A 1 262 ? -10.991 -5.005 12.356 1.00 97.69 262 ASP A CA 1
ATOM 1938 C C . ASP A 1 262 ? -10.494 -5.495 13.724 1.00 97.69 262 ASP A C 1
ATOM 1940 O O . ASP A 1 262 ? -10.580 -4.753 14.705 1.00 97.69 262 ASP A O 1
ATOM 1944 N N . ASP A 1 263 ? -9.886 -6.682 13.780 1.00 98.44 263 ASP A N 1
ATOM 1945 C CA . ASP A 1 263 ? -9.329 -7.262 15.003 1.00 98.44 263 ASP A CA 1
ATOM 1946 C C . ASP A 1 263 ? -8.153 -6.430 15.536 1.00 98.44 263 ASP A C 1
ATOM 1948 O O . ASP A 1 263 ? -8.085 -6.163 16.739 1.00 98.44 263 ASP A O 1
ATOM 1952 N N . ILE A 1 264 ? -7.241 -5.964 14.666 1.00 98.19 264 ILE A N 1
ATOM 1953 C CA . ILE A 1 264 ? -6.116 -5.132 15.120 1.00 98.19 264 ILE A CA 1
ATOM 1954 C C . ILE A 1 264 ? -6.583 -3.755 15.594 1.00 98.19 264 ILE A C 1
ATOM 1956 O O . ILE A 1 264 ? -6.096 -3.274 16.615 1.00 98.19 264 ILE A O 1
ATOM 1960 N N . ILE A 1 265 ? -7.560 -3.141 14.914 1.00 96.94 265 ILE A N 1
ATOM 1961 C CA . ILE A 1 265 ? -8.146 -1.868 15.354 1.00 96.94 265 ILE A CA 1
ATOM 1962 C C . ILE A 1 265 ? -8.847 -2.050 16.701 1.00 96.94 265 ILE A C 1
ATOM 1964 O O . ILE A 1 265 ? -8.665 -1.226 17.593 1.00 96.94 265 ILE A O 1
ATOM 1968 N N . ALA A 1 266 ? -9.613 -3.126 16.884 1.00 96.56 266 ALA A N 1
ATOM 1969 C CA . ALA A 1 266 ? -10.243 -3.427 18.165 1.00 96.56 266 ALA A CA 1
ATOM 1970 C C . ALA A 1 266 ? -9.208 -3.666 19.278 1.00 96.56 266 ALA A C 1
ATOM 1972 O O . ALA A 1 266 ? -9.412 -3.213 20.400 1.00 96.56 266 ALA A O 1
ATOM 1973 N N . GLY A 1 267 ? -8.094 -4.335 18.968 1.00 95.69 267 GLY A N 1
ATOM 1974 C CA . GLY A 1 267 ? -7.046 -4.667 19.934 1.00 95.69 267 GLY A CA 1
ATOM 1975 C C . GLY A 1 267 ? -6.208 -3.478 20.406 1.00 95.69 267 GLY A C 1
ATOM 1976 O O . GLY A 1 267 ? -5.716 -3.500 21.533 1.00 95.69 267 GLY A O 1
ATOM 1977 N N . ILE A 1 268 ? -6.041 -2.443 19.576 1.00 93.62 268 ILE A N 1
ATOM 1978 C CA . ILE A 1 268 ? -5.321 -1.227 19.984 1.00 93.62 268 ILE A CA 1
ATOM 1979 C C . ILE A 1 268 ? -6.225 -0.200 20.660 1.00 93.62 268 ILE A C 1
ATOM 1981 O O . ILE A 1 268 ? -5.701 0.722 21.269 1.00 93.62 268 ILE A O 1
ATOM 1985 N N . ARG A 1 269 ? -7.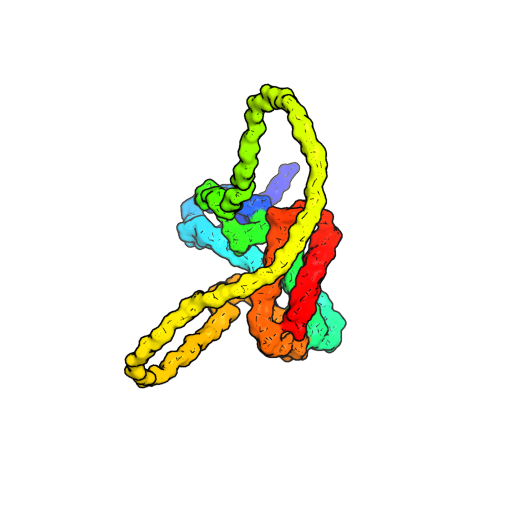550 -0.313 20.534 1.00 87.00 269 ARG A N 1
ATOM 1986 C CA . ARG A 1 269 ? -8.497 0.675 21.060 1.00 87.00 269 ARG A CA 1
ATOM 1987 C C . ARG A 1 269 ? -8.621 0.634 22.552 1.00 87.00 269 ARG A C 1
ATOM 1989 O O . ARG A 1 269 ? -8.658 1.754 23.109 1.00 87.00 269 ARG A O 1
#

Nearest PDB structures (foldseek):
  5d1r-assembly1_B  TM=6.024E-01  e=3.975E-04  Mycobacterium tuberculosis CDC1551
  5wm9-assembly1_A  TM=7.799E-01  e=8.814E-03  Mycobacterium tuberculosis H37Rv
  6hs0-assembly1_A  TM=7.127E-01  e=4.242E-02  Mycobacterium tuberculosis H37Rv
  1zkg-assembly1_A  TM=6.878E-01  e=1.263E-01  Thermotoga maritima MSB8
  6mj1-assembly1_A-2  TM=6.098E-01  e=9.720E-02  Bacillus subtilis subsp. subtilis str. 168

Mean predicted aligned error: 15.02 Å

Secondary structure (DSSP, 8-state):
---------TT-HHHHHHHHHHHHHHH-GGG--HHHHHHHHT--HHHHTTT-SSHHHHHHHHHHHHHHHHHHHHHHT--GGG-SSHHHHHHHHHHHHHHHHHHHHHH-HHHHHHHHH----SS---GGGS-S-----PPP------------------------------------------------GGG-TTGGGSHHHHHHHHHHHHHHHHTSS-HHHHTTHHHHHHHHHHHHHHHHHTSTTTT--HHHHHHHHHHHHHHHHHHH-

Radius of gyration: 30.15 Å; Cα contacts (8 Å, |Δi|>4): 247; chains: 1; bounding box: 54×86×93 Å